Protein AF-A0A2D2D3P6-F1 (afdb_monomer_lite)

Secondary structure (DSSP, 8-state):
---PPPPP--------------PPPBPPHHHHHHHHHHHHHHHHHHHHH-GGG-BGGGTBS--HHHHHHHHTTSBHHHHHHHHHHHHHHHHHHHHTTS------S-SEEEEEEETT-TTEEEEEE-SSS-EEEEEETTSTT--EEEPGGG--EEETT-SSEEEEEPSS---TTPBEEEEETTT--S--EEETTTTEEE-TTSEEEEESSS--TTPBEEEEE--TT-GGG-EEEESTT-PPP-

InterPro domains:
  IPR035992 Ricin B-like lectins [SSF50370] (150-234)

Foldseek 3Di:
DDDDDDDDDDDDDDPPPPPPPPQAAFDDQVLLLLLLQLLLLLLVVLCVQPVVLDDVVLVSHNDSVVSSVVRRHHRPVVSQVSSVSNNVSSVVVSVVPDPPPPPQQADFKWWWALPVGRQWTFAFDPDPFQFIWTAGCSDPPRIWHQHGQQFWIARHPDPFKTWAFDDDDPDWFTTIGIDGPVPHPWTFGQDPVLQFTATPVQWTWFFDPDRDHGTTIITDHDDSPHSRGHIDIDRSSGDDDD

Radius of gyration: 23.69 Å; chains: 1; bounding box: 66×52×88 Å

Sequence (242 aa):
MRKSGAAIVLMATLCCVSAASAAGAPGGPAYCQMYASTTSGTVADALKRKSSCLDYNKGVHADYKMHYDWCMRTPTAEVESAANHIRDLANRCLAAGGNARAPVPGKGVVSLYARSNGNLCLGAVTGMLNVGLVTNCMKPPARIRIDAGGRRIRAGDSSTQCLSFAVGKFSEFNDLLVAPCNRVIVDLIYDPATTQIRTKGDYCLGVDGAVREGARLKMQSCSPNEAGQKWVLDSAVARPLR

pLDDT: mean 78.43, std 15.68, range [31.11, 97.81]

Structure (mmCIF, N/CA/C/O backbone):
data_AF-A0A2D2D3P6-F1
#
_entry.id   AF-A0A2D2D3P6-F1
#
loop_
_atom_site.group_PDB
_atom_site.id
_atom_site.type_symbol
_atom_site.label_atom_id
_atom_site.label_alt_id
_atom_site.label_comp_id
_atom_site.label_asym_id
_atom_site.label_entity_id
_atom_site.label_seq_id
_atom_site.pdbx_PDB_ins_code
_atom_site.Cartn_x
_atom_site.Cartn_y
_atom_site.Cartn_z
_atom_site.occupancy
_atom_site.B_iso_or_equiv
_atom_site.auth_seq_id
_atom_site.auth_comp_id
_atom_site.auth_asym_id
_atom_site.auth_atom_id
_atom_site.pdbx_PDB_model_num
ATOM 1 N N . MET A 1 1 ? -47.708 17.778 -69.064 1.00 45.16 1 MET A N 1
ATOM 2 C CA . MET A 1 1 ? -46.256 17.927 -68.817 1.00 45.16 1 MET A CA 1
ATOM 3 C C . MET A 1 1 ? -45.941 17.359 -67.438 1.00 45.16 1 MET A C 1
ATOM 5 O O . MET A 1 1 ? -46.391 17.921 -66.452 1.00 45.16 1 MET A O 1
ATOM 9 N N . ARG A 1 2 ? -45.274 16.201 -67.368 1.00 45.56 2 ARG A N 1
ATOM 10 C CA . ARG A 1 2 ? -44.857 15.544 -66.115 1.00 45.56 2 ARG A CA 1
ATOM 11 C C . ARG A 1 2 ? -43.385 15.892 -65.866 1.00 45.56 2 ARG A C 1
ATOM 13 O O . ARG A 1 2 ? -42.584 15.698 -66.775 1.00 45.56 2 ARG A O 1
ATOM 20 N N . LYS A 1 3 ? -43.034 16.408 -64.683 1.00 49.34 3 LYS A N 1
ATOM 21 C CA . LYS A 1 3 ? -41.638 16.558 -64.241 1.00 49.34 3 LYS A CA 1
ATOM 22 C C . LYS A 1 3 ? -41.404 15.728 -62.983 1.00 49.34 3 LYS A C 1
ATOM 24 O O . LYS A 1 3 ? -42.188 15.771 -62.041 1.00 49.34 3 LYS A O 1
ATOM 29 N N . SER A 1 4 ? -40.340 14.944 -63.073 1.00 53.31 4 SER A N 1
ATOM 30 C CA . SER A 1 4 ? -39.853 13.916 -62.164 1.00 53.31 4 SER A CA 1
ATOM 31 C C . SER A 1 4 ? -39.411 14.471 -60.809 1.00 53.31 4 SER A C 1
ATOM 33 O O . SER A 1 4 ? -38.754 15.508 -60.751 1.00 53.31 4 SER A O 1
ATOM 35 N N . GLY A 1 5 ? -39.727 13.744 -59.735 1.00 49.19 5 GLY A N 1
ATOM 36 C CA . GLY A 1 5 ? -39.132 13.928 -58.412 1.00 49.19 5 GLY A CA 1
ATOM 37 C C . GLY A 1 5 ? -37.841 13.117 -58.287 1.00 49.19 5 GLY A C 1
ATOM 38 O O . GLY A 1 5 ? -37.811 11.944 -58.657 1.00 49.19 5 GLY A O 1
ATOM 39 N N . ALA A 1 6 ? -36.778 13.747 -57.792 1.00 59.78 6 ALA A N 1
ATOM 40 C CA . ALA A 1 6 ? -35.506 13.103 -57.485 1.00 59.78 6 ALA A CA 1
ATOM 41 C C . ALA A 1 6 ? -35.489 12.689 -56.006 1.00 59.78 6 ALA A C 1
ATOM 43 O O . ALA A 1 6 ? -35.613 13.536 -55.123 1.00 59.78 6 ALA A O 1
ATOM 44 N N . ALA A 1 7 ? -35.345 11.391 -55.743 1.00 55.47 7 ALA A N 1
ATOM 45 C CA . ALA A 1 7 ? -35.116 10.853 -54.408 1.00 55.47 7 ALA A CA 1
ATOM 46 C C . ALA A 1 7 ? -33.604 10.792 -54.139 1.00 55.47 7 ALA A C 1
ATOM 48 O O . ALA A 1 7 ? -32.865 10.141 -54.876 1.00 55.47 7 ALA A O 1
ATOM 49 N N . ILE A 1 8 ? -33.153 11.479 -53.090 1.00 62.25 8 ILE A N 1
ATOM 50 C CA . ILE A 1 8 ? -31.777 11.424 -52.585 1.00 62.25 8 ILE A CA 1
ATOM 51 C C . ILE A 1 8 ? -31.725 10.320 -51.526 1.00 62.25 8 ILE A C 1
ATOM 53 O O . ILE A 1 8 ? -32.389 10.414 -50.496 1.00 62.25 8 ILE A O 1
ATOM 57 N N . VAL A 1 9 ? -30.942 9.272 -51.782 1.00 59.59 9 VAL A N 1
ATOM 58 C CA . VAL A 1 9 ? -30.654 8.201 -50.818 1.00 59.59 9 VAL A CA 1
ATOM 59 C C . VAL A 1 9 ? -29.343 8.543 -50.113 1.00 59.59 9 VAL A C 1
ATOM 61 O O . VAL A 1 9 ? -28.280 8.529 -50.730 1.00 59.59 9 VAL A O 1
ATOM 64 N N . LEU A 1 10 ? -29.418 8.872 -48.821 1.00 60.66 10 LEU A N 1
ATOM 65 C CA . LEU A 1 10 ? -28.254 9.094 -47.962 1.00 60.66 10 LEU A CA 1
ATOM 66 C C . LEU A 1 10 ? -27.788 7.738 -47.400 1.00 60.66 10 LEU A C 1
ATOM 68 O O . LEU A 1 10 ? -28.454 7.151 -46.549 1.00 60.66 10 LEU A O 1
ATOM 72 N N . MET A 1 11 ? -26.658 7.222 -47.886 1.00 63.44 11 MET A N 1
ATOM 73 C CA . MET A 1 11 ? -25.998 6.038 -47.322 1.00 63.44 11 MET A CA 1
ATOM 74 C C . MET A 1 11 ? -25.176 6.461 -46.096 1.00 63.44 11 MET A C 1
ATOM 76 O O . MET A 1 11 ? -24.147 7.120 -46.229 1.00 63.44 11 MET A O 1
ATOM 80 N N . ALA A 1 12 ? -25.642 6.105 -44.898 1.00 62.75 12 ALA A N 1
ATOM 81 C CA . ALA A 1 12 ? -24.908 6.301 -43.651 1.00 62.75 12 ALA A CA 1
ATOM 82 C C . ALA A 1 12 ? -23.966 5.109 -43.408 1.00 62.75 12 ALA A C 1
ATOM 84 O O . ALA A 1 12 ? -24.397 4.035 -42.989 1.00 62.75 12 ALA A O 1
ATOM 85 N N . THR A 1 13 ? -22.676 5.292 -43.685 1.00 68.06 13 THR A N 1
ATOM 86 C CA . THR A 1 13 ? -21.633 4.293 -43.418 1.00 68.06 13 THR A CA 1
ATOM 87 C C . THR A 1 13 ? -21.277 4.304 -41.931 1.00 68.06 13 THR A C 1
ATOM 89 O O . THR A 1 13 ? -20.613 5.216 -41.438 1.00 68.06 13 THR A O 1
ATOM 92 N N . LEU A 1 14 ? -21.742 3.289 -41.203 1.00 67.50 14 LEU A N 1
ATOM 93 C CA . LEU A 1 14 ? -21.456 3.078 -39.787 1.00 67.50 14 LEU A CA 1
ATOM 94 C C . LEU A 1 14 ? -20.054 2.454 -39.638 1.00 67.50 14 LEU A C 1
ATOM 96 O O . LEU A 1 14 ? -19.888 1.239 -39.728 1.00 67.50 14 LEU A O 1
ATOM 100 N N . CYS A 1 15 ? -19.023 3.279 -39.444 1.00 59.44 15 CYS A N 1
ATOM 101 C CA . CYS A 1 15 ? -17.677 2.801 -39.113 1.00 59.44 15 CYS A CA 1
ATOM 102 C C . CYS A 1 15 ? -17.639 2.288 -37.664 1.00 59.44 15 CYS A C 1
ATOM 104 O O . CYS A 1 15 ? -17.464 3.061 -36.722 1.00 59.44 15 CYS A O 1
ATOM 106 N N . CYS A 1 16 ? -17.779 0.976 -37.474 1.00 60.72 16 CYS A N 1
ATOM 107 C CA . CYS A 1 16 ? -17.482 0.312 -36.207 1.00 60.72 16 CYS A CA 1
ATOM 108 C C . CYS A 1 16 ? -15.960 0.273 -35.991 1.00 60.72 16 CYS A C 1
ATOM 110 O O . CYS A 1 16 ? -15.285 -0.658 -36.421 1.00 60.72 16 CYS A O 1
ATOM 112 N N . VAL A 1 17 ? -15.405 1.291 -35.331 1.00 63.84 17 VAL A N 1
ATOM 113 C CA . VAL A 1 17 ? -14.011 1.266 -34.870 1.00 63.84 17 VAL A CA 1
ATOM 114 C C . VAL A 1 17 ? -13.948 0.378 -33.627 1.00 63.84 17 VAL A C 1
ATOM 116 O O . VAL A 1 17 ? -14.247 0.814 -32.517 1.00 63.84 17 VAL A O 1
ATOM 119 N N . SER A 1 18 ? -13.610 -0.897 -33.805 1.00 65.25 18 SER A N 1
ATOM 120 C CA . SER A 1 18 ? -13.309 -1.788 -32.687 1.00 65.25 18 SER A CA 1
ATOM 121 C C . SER A 1 18 ? -12.021 -1.309 -32.021 1.00 65.25 18 SER A C 1
ATOM 123 O O . SER A 1 18 ? -10.943 -1.390 -32.607 1.00 65.25 18 SER A O 1
ATOM 125 N N . ALA A 1 19 ? -12.129 -0.788 -30.800 1.00 59.44 19 ALA A N 1
ATOM 126 C CA . ALA A 1 19 ? -10.974 -0.478 -29.973 1.00 59.44 19 ALA A CA 1
ATOM 127 C C . ALA A 1 19 ? -10.246 -1.788 -29.634 1.00 59.44 19 ALA A C 1
ATOM 129 O O . ALA A 1 19 ? -10.640 -2.511 -28.721 1.00 59.44 19 ALA A O 1
ATOM 130 N N . ALA A 1 20 ? -9.199 -2.112 -30.390 1.00 59.91 20 ALA A N 1
ATOM 131 C CA . ALA A 1 20 ? -8.250 -3.138 -29.997 1.00 59.91 20 ALA A CA 1
ATOM 132 C C . ALA A 1 20 ? -7.482 -2.602 -28.784 1.00 59.91 20 ALA A C 1
ATOM 134 O O . ALA A 1 20 ? -6.595 -1.757 -28.915 1.00 59.91 20 ALA A O 1
ATOM 135 N N . SER A 1 21 ? -7.860 -3.041 -27.585 1.00 58.34 21 SER A N 1
ATOM 136 C CA . SER A 1 21 ? -7.082 -2.799 -26.377 1.00 58.34 21 SER A CA 1
ATOM 137 C C . SER A 1 21 ? -5.716 -3.453 -26.568 1.00 58.34 21 SER A C 1
ATOM 139 O O . SER A 1 21 ? -5.602 -4.677 -26.608 1.00 58.34 21 SER A O 1
ATOM 141 N N . ALA A 1 22 ? -4.680 -2.630 -26.735 1.00 62.91 22 ALA A N 1
ATOM 142 C CA . ALA A 1 22 ? -3.302 -3.090 -26.795 1.00 62.91 22 ALA A CA 1
ATOM 143 C C . ALA A 1 22 ? -2.996 -3.858 -25.503 1.00 62.91 22 ALA A C 1
ATOM 145 O O . ALA A 1 22 ? -2.852 -3.261 -24.433 1.00 62.91 22 ALA A O 1
ATOM 146 N N . ALA A 1 23 ? -2.952 -5.188 -25.591 1.00 68.31 23 ALA A N 1
ATOM 147 C CA . ALA A 1 23 ? -2.486 -6.020 -24.498 1.00 68.31 23 ALA A CA 1
ATOM 148 C C . ALA A 1 23 ? -1.051 -5.583 -24.176 1.00 68.31 23 ALA A C 1
ATOM 150 O O . ALA A 1 23 ? -0.185 -5.575 -25.053 1.00 68.31 23 ALA A O 1
ATOM 151 N N . GLY A 1 24 ? -0.824 -5.123 -22.943 1.00 74.75 24 GLY A N 1
ATOM 152 C CA . GLY A 1 24 ? 0.480 -4.620 -22.522 1.00 74.75 24 GLY A CA 1
ATOM 153 C C . GLY A 1 24 ? 1.570 -5.684 -22.667 1.00 74.75 24 GLY A C 1
ATOM 154 O O . GLY A 1 24 ? 1.300 -6.881 -22.581 1.00 74.75 24 GLY A O 1
ATOM 155 N N . ALA A 1 25 ? 2.815 -5.257 -22.865 1.00 83.12 25 ALA A N 1
ATOM 156 C CA . ALA A 1 25 ? 3.939 -6.184 -22.914 1.00 83.12 25 ALA A CA 1
ATOM 157 C C . ALA A 1 25 ? 4.123 -6.915 -21.561 1.00 83.12 25 ALA A C 1
ATOM 159 O O . ALA A 1 25 ? 3.809 -6.349 -20.497 1.00 83.12 25 ALA A O 1
ATOM 160 N N . PRO A 1 26 ? 4.645 -8.156 -21.579 1.00 87.19 26 PRO A N 1
ATOM 161 C CA . PRO A 1 26 ? 5.083 -8.832 -20.369 1.00 87.19 26 PRO A CA 1
ATOM 162 C C . PRO A 1 26 ? 6.103 -8.013 -19.581 1.00 87.19 26 PRO A C 1
ATOM 164 O O . PRO A 1 26 ? 6.838 -7.192 -20.138 1.00 87.19 26 PRO A O 1
ATOM 167 N N . GLY A 1 27 ? 6.144 -8.245 -18.272 1.00 80.19 27 GLY A N 1
ATOM 168 C CA . GLY A 1 27 ? 7.129 -7.608 -17.409 1.00 80.19 27 GLY A CA 1
ATOM 169 C C . GLY A 1 27 ? 8.553 -8.067 -17.736 1.00 80.19 27 GLY A C 1
ATOM 170 O O . GLY A 1 27 ? 8.789 -9.226 -18.069 1.00 80.19 27 GLY A O 1
ATOM 171 N N . GLY A 1 28 ? 9.529 -7.162 -17.625 1.00 88.00 28 GLY A N 1
ATOM 172 C CA . GLY A 1 28 ? 10.943 -7.531 -17.739 1.00 88.00 28 GLY A CA 1
ATOM 173 C C . GLY A 1 28 ? 11.422 -8.404 -16.562 1.00 88.00 28 GLY A C 1
ATOM 174 O O . GLY A 1 28 ? 10.776 -8.421 -15.510 1.00 88.00 28 GLY A O 1
ATOM 175 N N . PRO A 1 29 ? 12.595 -9.063 -16.668 1.00 92.25 29 PRO A N 1
ATOM 176 C CA . PRO A 1 29 ? 13.113 -9.970 -15.636 1.00 92.25 29 PRO A CA 1
ATOM 177 C C . PRO A 1 29 ? 13.125 -9.385 -14.219 1.00 92.25 29 PRO A C 1
ATOM 179 O O . PRO A 1 29 ? 12.666 -10.028 -13.281 1.00 92.25 29 PRO A O 1
ATOM 182 N N . ALA A 1 30 ? 13.578 -8.138 -14.052 1.00 73.88 30 ALA A N 1
ATOM 183 C CA . ALA A 1 30 ? 13.619 -7.481 -12.743 1.00 73.88 30 ALA A CA 1
ATOM 184 C C . ALA A 1 30 ? 12.217 -7.293 -12.131 1.00 73.88 30 ALA A C 1
ATOM 186 O O . ALA A 1 30 ? 12.018 -7.519 -10.937 1.00 73.88 30 ALA A O 1
ATOM 187 N N . TYR A 1 31 ? 11.229 -6.928 -12.953 1.00 81.38 31 TYR A N 1
ATOM 188 C CA . TYR A 1 31 ? 9.837 -6.821 -12.520 1.00 81.38 31 TYR A CA 1
ATOM 189 C C . TYR A 1 31 ? 9.303 -8.187 -12.070 1.00 81.38 31 TYR A C 1
ATOM 191 O O . TYR A 1 31 ? 8.733 -8.300 -10.984 1.00 81.38 31 TYR A O 1
ATOM 199 N N . CYS A 1 32 ? 9.561 -9.239 -12.849 1.00 91.44 32 CYS A N 1
ATOM 200 C CA . CYS A 1 32 ? 9.092 -10.581 -12.522 1.00 91.44 32 CYS A CA 1
ATOM 201 C C . CYS A 1 32 ? 9.788 -11.196 -11.310 1.00 91.44 32 CYS A C 1
ATOM 203 O O . CYS A 1 32 ? 9.131 -11.876 -10.523 1.00 91.44 32 CYS A O 1
ATOM 205 N N . GLN A 1 33 ? 11.079 -10.922 -11.095 1.00 81.50 33 GLN A N 1
ATOM 206 C CA . GLN A 1 33 ? 11.793 -11.351 -9.887 1.00 81.50 33 GLN A CA 1
ATOM 207 C C . GLN A 1 33 ? 11.137 -10.783 -8.632 1.00 81.50 33 GLN A C 1
ATOM 209 O O . GLN A 1 33 ? 10.957 -11.484 -7.634 1.00 81.50 33 GLN A O 1
ATOM 214 N N . MET A 1 34 ? 10.770 -9.508 -8.703 1.00 75.88 34 MET A N 1
ATOM 215 C CA . MET A 1 34 ? 10.141 -8.787 -7.615 1.00 75.88 34 MET A CA 1
ATOM 216 C C . MET A 1 34 ? 8.712 -9.280 -7.368 1.00 75.88 34 MET A C 1
ATOM 218 O O . MET A 1 34 ? 8.387 -9.627 -6.236 1.00 75.88 34 MET A O 1
ATOM 222 N N . TYR A 1 35 ? 7.889 -9.398 -8.418 1.00 86.31 35 TYR A N 1
ATOM 223 C CA . TYR A 1 35 ? 6.548 -9.989 -8.332 1.00 86.31 35 TYR A CA 1
ATOM 224 C C . TYR A 1 35 ? 6.582 -11.381 -7.696 1.00 86.31 35 TYR A C 1
ATOM 226 O O . TYR A 1 35 ? 5.842 -11.639 -6.743 1.00 86.31 35 TYR A O 1
ATOM 234 N N . ALA A 1 36 ? 7.457 -12.257 -8.193 1.00 88.94 36 ALA A N 1
ATOM 235 C CA . ALA A 1 36 ? 7.562 -13.626 -7.718 1.00 88.94 36 ALA A CA 1
ATOM 236 C C . ALA A 1 36 ? 7.979 -13.675 -6.248 1.00 88.94 36 ALA A C 1
ATOM 238 O O . ALA A 1 36 ? 7.342 -14.375 -5.470 1.00 88.94 36 ALA A O 1
ATOM 239 N N . SER A 1 37 ? 8.977 -12.874 -5.857 1.00 77.88 37 SER A N 1
ATOM 240 C CA . SER A 1 37 ? 9.460 -12.784 -4.474 1.00 77.88 37 SER A CA 1
ATOM 241 C C . SER A 1 37 ? 8.368 -12.306 -3.515 1.00 77.88 37 SER A C 1
ATOM 243 O O . SER A 1 37 ? 8.117 -12.927 -2.480 1.00 77.88 37 SER A O 1
ATOM 245 N N . THR A 1 38 ? 7.670 -11.222 -3.869 1.00 75.44 38 THR A N 1
ATOM 246 C CA . THR A 1 38 ? 6.603 -10.660 -3.034 1.00 75.44 38 THR A CA 1
ATOM 247 C C . THR A 1 38 ? 5.422 -11.619 -2.916 1.00 75.44 38 THR A C 1
ATOM 249 O O . THR A 1 38 ? 4.925 -11.852 -1.812 1.00 75.44 38 THR A O 1
ATOM 252 N N . THR A 1 39 ? 4.973 -12.197 -4.030 1.00 86.31 39 THR A N 1
ATOM 253 C CA . THR A 1 39 ? 3.803 -13.085 -4.059 1.00 86.31 39 THR A CA 1
ATOM 254 C C . THR A 1 39 ? 4.095 -14.391 -3.326 1.00 86.31 39 THR A C 1
ATOM 256 O O . THR A 1 39 ? 3.339 -14.774 -2.431 1.00 86.31 39 THR A O 1
ATOM 259 N N . SER A 1 40 ? 5.230 -15.036 -3.617 1.00 89.19 40 SER A N 1
ATOM 260 C CA . SER A 1 40 ? 5.617 -16.283 -2.957 1.00 89.19 40 SER A CA 1
ATOM 261 C C . SER A 1 40 ? 5.849 -16.087 -1.459 1.00 89.19 40 SER A C 1
ATOM 263 O O . SER A 1 40 ? 5.429 -16.927 -0.665 1.00 89.19 40 SER A O 1
ATOM 265 N N . GLY A 1 41 ? 6.455 -14.964 -1.056 1.00 77.81 41 GLY A N 1
ATOM 266 C CA . GLY A 1 41 ? 6.646 -14.599 0.347 1.00 77.81 41 GLY A CA 1
ATOM 267 C C . GLY A 1 41 ? 5.323 -14.392 1.085 1.00 77.81 41 GLY A C 1
ATOM 268 O O . GLY A 1 41 ? 5.121 -14.969 2.153 1.00 77.81 41 GLY A O 1
ATOM 269 N N . THR A 1 42 ? 4.395 -13.644 0.477 1.00 82.12 42 THR A N 1
ATOM 270 C CA . THR A 1 42 ? 3.046 -13.415 1.023 1.00 82.12 42 THR A CA 1
ATOM 271 C C . THR A 1 42 ? 2.323 -14.732 1.274 1.00 82.12 42 THR A C 1
ATOM 273 O O . THR A 1 42 ? 1.784 -14.966 2.359 1.00 82.12 42 THR A O 1
ATOM 276 N N . VAL A 1 43 ? 2.335 -15.621 0.280 1.00 89.81 43 VAL A N 1
ATOM 277 C CA . VAL A 1 43 ? 1.672 -16.915 0.403 1.00 89.81 43 VAL A CA 1
ATOM 278 C C . VAL A 1 43 ? 2.394 -17.810 1.408 1.00 89.81 43 VAL A C 1
ATOM 280 O O . VAL A 1 43 ? 1.727 -18.445 2.218 1.00 89.81 43 VAL A O 1
ATOM 283 N N . ALA A 1 44 ? 3.729 -17.839 1.432 1.00 84.75 44 ALA A N 1
ATOM 284 C CA . ALA A 1 44 ? 4.484 -18.620 2.413 1.00 84.75 44 ALA A CA 1
ATOM 285 C C . ALA A 1 44 ? 4.115 -18.244 3.857 1.00 84.75 44 ALA A C 1
ATOM 287 O O . ALA A 1 44 ? 3.906 -19.126 4.693 1.00 84.75 44 ALA A O 1
ATOM 288 N N . ASP A 1 45 ? 3.978 -16.947 4.146 1.00 77.12 45 ASP A N 1
ATOM 289 C CA . ASP A 1 45 ? 3.575 -16.467 5.469 1.00 77.12 45 ASP A CA 1
ATOM 290 C C . ASP A 1 45 ? 2.125 -16.867 5.804 1.00 77.12 45 ASP A C 1
ATOM 292 O O . ASP A 1 45 ? 1.838 -17.263 6.940 1.00 77.12 45 ASP A O 1
ATOM 296 N N . ALA A 1 46 ? 1.214 -16.844 4.825 1.00 86.62 46 ALA A N 1
ATOM 297 C CA . ALA A 1 46 ? -0.149 -17.344 5.004 1.00 86.62 46 ALA A CA 1
ATOM 298 C C . ALA A 1 46 ? -0.178 -18.861 5.264 1.00 86.62 46 ALA A C 1
ATOM 300 O O . ALA A 1 46 ? -0.803 -19.308 6.227 1.00 86.62 46 ALA A O 1
ATOM 301 N N . LEU A 1 47 ? 0.559 -19.647 4.475 1.00 90.75 47 LEU A N 1
ATOM 302 C CA . LEU A 1 47 ? 0.644 -21.106 4.598 1.00 90.75 47 LEU A CA 1
ATOM 303 C C . LEU A 1 47 ? 1.278 -21.550 5.915 1.00 90.75 47 LEU A C 1
ATOM 305 O O . LEU A 1 47 ? 0.838 -22.537 6.501 1.00 90.75 47 LEU A O 1
ATOM 309 N N . LYS A 1 48 ? 2.257 -20.796 6.429 1.00 87.06 48 LYS A N 1
ATOM 310 C CA . LYS A 1 48 ? 2.842 -21.039 7.754 1.00 87.06 48 LYS A CA 1
ATOM 311 C C . LYS A 1 48 ? 1.805 -20.921 8.874 1.00 87.06 48 LYS A C 1
ATOM 313 O O . LYS A 1 48 ? 1.912 -21.611 9.883 1.00 87.06 48 LYS A O 1
ATOM 318 N N . ARG A 1 49 ? 0.820 -20.031 8.718 1.00 88.62 49 ARG A N 1
ATOM 319 C CA . ARG A 1 49 ? -0.257 -19.817 9.697 1.00 88.62 49 ARG A CA 1
ATOM 320 C C . ARG A 1 49 ? -1.422 -20.779 9.493 1.00 88.62 49 ARG A C 1
ATOM 322 O O . ARG A 1 49 ? -2.050 -21.183 10.465 1.00 88.62 49 ARG A O 1
ATOM 329 N N . LYS A 1 50 ? -1.733 -21.099 8.238 1.00 92.25 50 LYS A N 1
ATOM 330 C CA . LYS A 1 50 ? -2.848 -21.958 7.848 1.00 92.25 50 LYS A CA 1
ATOM 331 C C . LYS A 1 50 ? -2.520 -22.646 6.525 1.00 92.25 50 LYS A C 1
ATOM 333 O O . LYS A 1 50 ? -2.740 -22.098 5.448 1.00 92.25 50 LYS A O 1
ATOM 338 N N . SER A 1 51 ? -2.013 -23.874 6.608 1.00 95.69 51 SER A N 1
ATOM 339 C CA . SER A 1 51 ? -1.614 -24.664 5.435 1.00 95.69 51 SER A CA 1
ATOM 340 C C . SER A 1 51 ? -2.777 -24.963 4.484 1.00 95.69 51 SER A C 1
ATOM 342 O O . SER A 1 51 ? -2.559 -25.102 3.284 1.00 95.69 51 SER A O 1
ATOM 344 N N . SER A 1 52 ? -4.019 -24.971 4.983 1.00 95.19 52 SER A N 1
ATOM 345 C CA . SER A 1 52 ? -5.227 -25.117 4.160 1.00 95.19 52 SER A CA 1
ATOM 346 C C . SER A 1 52 ? -5.515 -23.926 3.239 1.00 95.19 52 SER A C 1
ATOM 348 O O . SER A 1 52 ? -6.463 -23.988 2.464 1.00 95.19 52 SER A O 1
ATOM 350 N N . CYS A 1 53 ? -4.708 -22.860 3.283 1.00 93.75 53 CYS A N 1
ATOM 351 C CA . CYS A 1 53 ? -4.762 -21.781 2.296 1.00 93.75 53 CYS A CA 1
ATOM 352 C C . CYS A 1 53 ? -4.105 -22.129 0.957 1.00 93.75 53 CYS A C 1
ATOM 354 O O . CYS A 1 53 ? -4.205 -21.327 0.034 1.00 93.75 53 CYS A O 1
ATOM 356 N N . LEU A 1 54 ? -3.427 -23.275 0.841 1.00 96.38 54 LEU A N 1
ATOM 357 C CA . LEU A 1 54 ? -2.778 -23.690 -0.400 1.00 96.38 54 LEU A CA 1
ATOM 358 C C . LEU A 1 54 ? -3.824 -23.954 -1.486 1.00 96.38 54 LEU A C 1
ATOM 360 O O . LEU A 1 54 ? -4.648 -24.854 -1.350 1.00 96.38 54 LEU A O 1
ATOM 364 N N . ASP A 1 55 ? -3.758 -23.193 -2.575 1.00 96.12 55 ASP A N 1
ATOM 365 C CA . ASP A 1 55 ? -4.639 -23.345 -3.733 1.00 96.12 55 ASP A CA 1
ATOM 366 C C . ASP A 1 55 ? -3.871 -23.007 -5.016 1.00 96.12 55 ASP A C 1
ATOM 368 O O . ASP A 1 55 ? -3.796 -21.852 -5.445 1.00 96.12 55 ASP A O 1
ATOM 372 N N . TYR A 1 56 ? -3.279 -24.034 -5.634 1.00 95.69 56 TYR A N 1
ATOM 373 C CA . TYR A 1 56 ? -2.514 -23.881 -6.874 1.00 95.69 56 TYR A CA 1
ATOM 374 C C . TYR A 1 56 ? -3.355 -23.325 -8.025 1.00 95.69 56 TYR A C 1
ATOM 376 O O . TYR A 1 56 ? -2.855 -22.526 -8.813 1.00 95.69 56 TYR A O 1
ATOM 384 N N . ASN A 1 57 ? -4.642 -23.675 -8.086 1.00 94.25 57 ASN A N 1
ATOM 385 C CA . ASN A 1 57 ? -5.530 -23.256 -9.172 1.00 94.25 57 ASN A CA 1
ATOM 386 C C . ASN A 1 57 ? -5.840 -21.757 -9.133 1.00 94.25 57 ASN A C 1
ATOM 388 O O . ASN A 1 57 ? -6.277 -21.192 -10.132 1.00 94.25 57 ASN A O 1
ATOM 392 N N . LYS A 1 58 ? -5.614 -21.109 -7.987 1.00 92.75 58 LYS A N 1
ATOM 393 C CA . LYS A 1 58 ? -5.800 -19.665 -7.809 1.00 92.75 58 LYS A CA 1
ATOM 394 C C . LYS A 1 58 ? -4.488 -18.905 -7.605 1.00 92.75 58 LYS A C 1
ATOM 396 O O . LYS A 1 58 ? -4.515 -17.749 -7.191 1.00 92.75 58 LYS A O 1
ATOM 401 N N . GLY A 1 59 ? -3.344 -19.554 -7.837 1.00 93.88 59 GLY A N 1
ATOM 402 C CA . GLY A 1 59 ? -2.022 -18.961 -7.616 1.00 93.88 59 GLY A CA 1
ATOM 403 C C . GLY A 1 59 ? -1.647 -18.784 -6.139 1.00 93.88 59 GLY A C 1
ATOM 404 O O . GLY A 1 59 ? -0.658 -18.124 -5.827 1.00 93.88 59 GLY A O 1
ATOM 405 N N . VAL A 1 60 ? -2.391 -19.372 -5.196 1.00 95.38 60 VAL A N 1
ATOM 406 C CA . VAL A 1 60 ? -2.062 -19.317 -3.764 1.00 95.38 60 VAL A CA 1
ATOM 407 C C . VAL A 1 60 ? -1.094 -20.453 -3.430 1.00 95.38 60 VAL A C 1
ATOM 409 O O . VAL A 1 60 ? -1.431 -21.409 -2.736 1.00 95.38 60 VAL A O 1
ATOM 412 N N . HIS A 1 61 ? 0.136 -20.342 -3.933 1.00 96.81 61 HIS A N 1
ATOM 413 C CA . HIS A 1 61 ? 1.276 -21.191 -3.568 1.00 96.81 61 HIS A CA 1
ATOM 414 C C . HIS A 1 61 ? 2.544 -20.360 -3.310 1.00 96.81 61 HIS A C 1
ATOM 416 O O . HIS A 1 61 ? 2.693 -19.246 -3.809 1.00 96.81 61 HIS A O 1
ATOM 422 N N . ALA A 1 62 ? 3.479 -20.917 -2.536 1.00 96.00 62 ALA A N 1
ATOM 423 C CA . ALA A 1 62 ? 4.764 -20.284 -2.217 1.00 96.00 62 ALA A CA 1
ATOM 424 C C . ALA A 1 62 ? 5.883 -20.597 -3.237 1.00 96.00 62 ALA A C 1
ATOM 426 O O . ALA A 1 62 ? 7.041 -20.256 -3.001 1.00 96.00 62 ALA A O 1
ATOM 427 N N . ASP A 1 63 ? 5.564 -21.257 -4.356 1.00 97.81 63 ASP A N 1
ATOM 428 C CA . ASP A 1 63 ? 6.543 -21.566 -5.405 1.00 97.81 63 ASP A CA 1
ATOM 429 C C . ASP A 1 63 ? 6.944 -20.301 -6.185 1.00 97.81 63 ASP A C 1
ATOM 431 O O . ASP A 1 63 ? 6.203 -19.808 -7.036 1.00 97.81 63 ASP A O 1
ATOM 435 N N . TYR A 1 64 ? 8.134 -19.780 -5.876 1.00 96.25 64 TYR A N 1
ATOM 436 C CA . TYR A 1 64 ? 8.729 -18.623 -6.545 1.00 96.25 64 TYR A CA 1
ATOM 437 C C . TYR A 1 64 ? 8.878 -18.828 -8.056 1.00 96.25 64 TYR A C 1
ATOM 439 O O . TYR A 1 64 ? 8.579 -17.921 -8.831 1.00 96.25 64 TYR A O 1
ATOM 447 N N . LYS A 1 65 ? 9.351 -20.004 -8.485 1.00 97.56 65 LYS A N 1
ATOM 448 C CA . LYS A 1 65 ? 9.658 -20.263 -9.893 1.00 97.56 65 LYS A CA 1
ATOM 449 C C . LYS A 1 65 ? 8.382 -20.267 -10.725 1.00 97.56 65 LYS A C 1
ATOM 451 O O . LYS A 1 65 ? 8.371 -19.667 -11.795 1.00 97.56 65 LYS A O 1
ATOM 456 N N . MET A 1 66 ? 7.304 -20.860 -10.215 1.00 97.75 66 MET A N 1
ATOM 457 C CA . MET A 1 66 ? 6.001 -20.822 -10.884 1.00 97.75 66 MET A CA 1
ATOM 458 C C . MET A 1 66 ? 5.494 -19.387 -11.081 1.00 97.75 66 MET A C 1
ATOM 460 O O . MET A 1 66 ? 5.049 -19.050 -12.177 1.00 97.75 66 MET A O 1
ATOM 464 N N . HIS A 1 67 ? 5.611 -18.530 -10.058 1.00 96.94 67 HIS A N 1
ATOM 465 C CA . HIS A 1 67 ? 5.239 -17.113 -10.170 1.00 96.94 67 HIS A CA 1
ATOM 466 C C . HIS A 1 67 ? 6.122 -16.365 -11.175 1.00 96.94 67 HIS A C 1
ATOM 468 O O . HIS A 1 67 ? 5.615 -15.616 -12.009 1.00 96.94 67 HIS A O 1
ATOM 474 N N . TYR A 1 68 ? 7.437 -16.584 -11.131 1.00 96.81 68 TYR A N 1
ATOM 475 C CA . TYR A 1 68 ? 8.384 -15.941 -12.041 1.00 96.81 68 TYR A CA 1
ATOM 476 C C . TYR A 1 68 ? 8.134 -16.334 -13.502 1.00 96.81 68 TYR A C 1
ATOM 478 O O . TYR A 1 68 ? 7.969 -15.463 -14.357 1.00 96.81 68 TYR A O 1
ATOM 486 N N . ASP A 1 69 ? 8.055 -17.637 -13.781 1.00 97.38 69 ASP A N 1
ATOM 487 C CA . ASP A 1 69 ? 7.851 -18.173 -15.128 1.00 97.38 69 ASP A CA 1
ATOM 488 C C . ASP A 1 69 ? 6.503 -17.736 -15.711 1.00 97.38 69 ASP A C 1
ATOM 490 O O . ASP A 1 69 ? 6.405 -17.485 -16.912 1.00 97.38 69 ASP A O 1
ATOM 494 N N . TRP A 1 70 ? 5.463 -17.642 -14.874 1.00 97.12 70 TRP A N 1
ATOM 495 C CA . TRP A 1 70 ? 4.171 -17.103 -15.286 1.00 97.12 70 TRP A CA 1
ATOM 496 C C . TRP A 1 70 ? 4.265 -15.606 -15.598 1.00 97.12 70 TRP A C 1
ATOM 498 O O . TRP A 1 70 ? 3.845 -15.193 -16.672 1.00 97.12 70 TRP A O 1
ATOM 508 N N . CYS A 1 71 ? 4.892 -14.802 -14.736 1.00 96.50 71 CYS A N 1
ATOM 509 C CA . CYS A 1 71 ? 5.051 -13.367 -14.980 1.00 96.50 71 CYS A CA 1
ATOM 510 C C . CYS A 1 71 ? 5.787 -13.057 -16.291 1.00 96.50 71 CYS A C 1
ATOM 512 O O . CYS A 1 71 ? 5.372 -12.172 -17.035 1.00 96.50 71 CYS A O 1
ATOM 514 N N . MET A 1 72 ? 6.840 -13.814 -16.614 1.00 97.56 72 MET A N 1
ATOM 515 C CA . MET A 1 72 ? 7.657 -13.587 -17.815 1.00 97.56 72 MET A CA 1
ATOM 516 C C . MET A 1 72 ? 6.878 -13.702 -19.134 1.00 97.56 72 MET A C 1
ATOM 518 O O . MET A 1 72 ? 7.339 -13.213 -20.164 1.00 97.56 72 MET A O 1
ATOM 522 N N . ARG A 1 73 ? 5.709 -14.351 -19.122 1.00 96.50 73 ARG A N 1
ATOM 523 C CA . ARG A 1 73 ? 4.848 -14.559 -20.297 1.00 96.50 73 ARG A CA 1
ATOM 524 C C . ARG A 1 73 ? 3.501 -13.843 -20.206 1.00 96.50 73 ARG A C 1
ATOM 526 O O . ARG A 1 73 ? 2.702 -13.958 -21.130 1.00 96.50 73 ARG A O 1
ATOM 533 N N . THR A 1 74 ? 3.257 -13.110 -19.124 1.00 93.31 74 THR A N 1
ATOM 534 C CA . THR A 1 74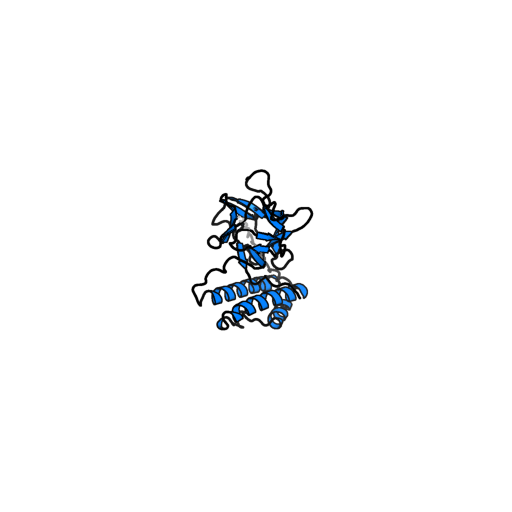 ? 1.970 -12.476 -18.846 1.00 93.31 74 THR A CA 1
ATOM 535 C C . THR A 1 74 ? 2.100 -10.954 -18.922 1.00 93.31 74 THR A C 1
ATOM 537 O O . THR A 1 74 ? 3.036 -10.402 -18.337 1.00 93.31 74 THR A O 1
ATOM 540 N N . PRO A 1 75 ? 1.174 -10.244 -19.597 1.00 93.12 75 PRO A N 1
ATOM 541 C CA . PRO A 1 75 ? 1.118 -8.785 -19.597 1.00 93.12 75 PRO A CA 1
ATOM 542 C C . PRO A 1 75 ? 1.219 -8.184 -18.193 1.00 93.12 75 PRO A C 1
ATOM 544 O O . PRO A 1 75 ? 0.532 -8.621 -17.272 1.00 93.12 75 PRO A O 1
ATOM 547 N N . THR A 1 76 ? 2.014 -7.122 -18.040 1.00 82.81 76 THR A N 1
ATOM 548 C CA . THR A 1 76 ? 2.255 -6.471 -16.734 1.00 82.81 76 THR A CA 1
ATOM 549 C C . THR A 1 76 ? 0.953 -6.145 -15.983 1.00 82.81 76 THR A C 1
ATOM 551 O O . THR A 1 76 ? 0.841 -6.419 -14.793 1.00 82.81 76 THR A O 1
ATOM 554 N N . ALA A 1 77 ? -0.069 -5.636 -16.678 1.00 79.25 77 ALA A N 1
ATOM 555 C CA . ALA A 1 77 ? -1.361 -5.311 -16.066 1.00 79.25 77 ALA A CA 1
ATOM 556 C C . ALA A 1 77 ? -2.092 -6.541 -15.483 1.00 79.25 77 ALA A C 1
ATOM 558 O O . ALA A 1 77 ? -2.749 -6.447 -14.446 1.00 79.25 77 ALA A O 1
ATOM 559 N N . GLU A 1 78 ? -1.968 -7.703 -16.127 1.00 87.75 78 GLU A N 1
ATOM 560 C CA . GLU A 1 78 ? -2.550 -8.955 -15.639 1.00 87.75 78 GLU A CA 1
ATOM 561 C C . GLU A 1 78 ? -1.746 -9.513 -14.457 1.00 87.75 78 GLU A C 1
ATOM 563 O O . GLU A 1 78 ? -2.343 -9.957 -13.476 1.00 87.75 78 GLU A O 1
ATOM 568 N N . VAL A 1 79 ? -0.411 -9.401 -14.485 1.00 88.31 79 VAL A N 1
ATOM 569 C CA . VAL A 1 79 ? 0.452 -9.758 -13.343 1.00 88.31 79 VAL A CA 1
ATOM 570 C C . VAL A 1 79 ? 0.086 -8.958 -12.098 1.00 88.31 79 VAL A C 1
ATOM 572 O O . VAL A 1 79 ? -0.065 -9.520 -11.012 1.00 88.31 79 VAL A O 1
ATOM 575 N N . GLU A 1 80 ? -0.108 -7.652 -12.251 1.00 79.50 80 GLU A N 1
ATOM 576 C CA . GLU A 1 80 ? -0.525 -6.777 -11.160 1.00 79.50 80 GLU A CA 1
ATOM 577 C C . GLU A 1 80 ? -1.902 -7.161 -10.596 1.00 79.50 80 GLU A C 1
ATOM 579 O O . GLU A 1 80 ? -2.075 -7.272 -9.378 1.00 79.50 80 GLU A O 1
ATOM 584 N N . SER A 1 81 ? -2.874 -7.419 -11.476 1.00 74.75 81 SER A N 1
ATOM 585 C CA . SER A 1 81 ? -4.210 -7.882 -11.083 1.00 74.75 81 SER A CA 1
ATOM 586 C C . SER A 1 81 ? -4.148 -9.206 -10.312 1.00 74.75 81 SER A C 1
ATOM 588 O O . SER A 1 81 ? -4.745 -9.339 -9.239 1.00 74.75 81 SER A O 1
ATOM 590 N N . ALA A 1 82 ? -3.353 -10.163 -10.798 1.00 86.75 82 ALA A N 1
ATOM 591 C CA . ALA A 1 82 ? -3.158 -11.451 -10.145 1.00 86.75 82 ALA A CA 1
ATOM 592 C C . ALA A 1 82 ? -2.468 -11.311 -8.783 1.00 86.75 82 ALA A C 1
ATOM 594 O O . ALA A 1 82 ? -2.882 -11.962 -7.825 1.00 86.75 82 ALA A O 1
ATOM 595 N N . ALA A 1 83 ? -1.465 -10.435 -8.659 1.00 82.88 83 ALA A N 1
ATOM 596 C CA . ALA A 1 83 ? -0.800 -10.161 -7.386 1.00 82.88 83 ALA A CA 1
ATOM 597 C C . ALA A 1 83 ? -1.811 -9.708 -6.321 1.00 82.88 83 ALA A C 1
ATOM 599 O O . ALA A 1 83 ? -1.836 -10.240 -5.211 1.00 82.88 83 ALA A O 1
ATOM 600 N N . ASN A 1 84 ? -2.684 -8.761 -6.676 1.00 77.25 84 ASN A N 1
ATOM 601 C CA . ASN A 1 84 ? -3.738 -8.275 -5.786 1.00 77.25 84 ASN A CA 1
ATOM 602 C C . ASN A 1 84 ? -4.736 -9.381 -5.438 1.00 77.25 84 ASN A C 1
ATOM 604 O O . ASN A 1 84 ? -5.065 -9.574 -4.268 1.00 77.25 84 ASN A O 1
ATOM 608 N N . HIS A 1 85 ? -5.152 -10.168 -6.431 1.00 85.69 85 HIS A N 1
ATOM 609 C CA . HIS A 1 85 ? -6.069 -11.281 -6.215 1.00 85.69 85 HIS A CA 1
ATOM 610 C C . HIS A 1 85 ? -5.505 -12.342 -5.256 1.00 85.69 85 HIS A C 1
ATOM 612 O O . HIS A 1 85 ? -6.209 -12.789 -4.346 1.00 85.69 85 HIS A O 1
ATOM 618 N N . ILE A 1 86 ? -4.232 -12.719 -5.414 1.00 87.81 86 ILE A N 1
ATOM 619 C CA . ILE A 1 86 ? -3.555 -13.696 -4.552 1.00 87.81 86 ILE A CA 1
ATOM 620 C C . ILE A 1 86 ? -3.455 -13.168 -3.116 1.00 87.81 86 ILE A C 1
ATOM 622 O O . ILE A 1 86 ? -3.756 -13.909 -2.176 1.00 87.81 86 ILE A O 1
ATOM 626 N N . ARG A 1 87 ? -3.106 -11.886 -2.927 1.00 82.44 87 ARG A N 1
ATOM 627 C CA . ARG A 1 87 ? -3.103 -11.239 -1.600 1.00 82.44 87 ARG A CA 1
ATOM 628 C C . ARG A 1 87 ? -4.486 -11.296 -0.951 1.00 82.44 87 ARG A C 1
ATOM 630 O O . ARG A 1 87 ? -4.608 -11.713 0.200 1.00 82.44 87 ARG A O 1
ATOM 637 N N . ASP A 1 88 ? -5.536 -10.954 -1.694 1.00 77.12 88 ASP A N 1
ATOM 638 C CA . ASP A 1 88 ? -6.916 -10.994 -1.201 1.00 77.12 88 ASP A CA 1
ATOM 639 C C . ASP A 1 88 ? -7.364 -12.409 -0.824 1.00 77.12 88 ASP A C 1
ATOM 641 O O . ASP A 1 88 ? -8.048 -12.609 0.182 1.00 77.12 88 ASP A O 1
ATOM 645 N N . LEU A 1 89 ? -6.995 -13.418 -1.615 1.00 83.69 89 LEU A N 1
ATOM 646 C CA . LEU A 1 89 ? -7.273 -14.817 -1.293 1.00 83.69 89 LEU A CA 1
ATOM 647 C C . LEU A 1 89 ? -6.537 -15.272 -0.032 1.00 83.69 89 LEU A C 1
ATOM 649 O O . LEU A 1 89 ? -7.167 -15.866 0.846 1.00 83.69 89 LEU A O 1
ATOM 653 N N . ALA A 1 90 ? -5.248 -14.952 0.093 1.00 84.38 90 ALA A N 1
ATOM 654 C CA . ALA A 1 90 ? -4.464 -15.262 1.284 1.00 84.38 90 ALA A CA 1
ATOM 655 C C . ALA A 1 90 ? -5.084 -14.613 2.535 1.00 84.38 90 ALA A C 1
ATOM 657 O O . ALA A 1 90 ? -5.320 -15.288 3.539 1.00 84.38 90 ALA A O 1
ATOM 658 N N . ASN A 1 91 ? -5.453 -13.332 2.446 1.00 79.06 91 ASN A N 1
ATOM 659 C CA . ASN A 1 91 ? -6.095 -12.592 3.532 1.00 79.06 91 ASN A CA 1
ATOM 660 C C . ASN A 1 91 ? -7.457 -13.182 3.919 1.00 79.06 91 ASN A C 1
ATOM 662 O O . ASN A 1 91 ? -7.714 -13.424 5.101 1.00 79.06 91 ASN A O 1
ATOM 666 N N . ARG A 1 92 ? -8.318 -13.482 2.937 1.00 82.50 92 ARG A N 1
ATOM 667 C CA . ARG A 1 92 ? -9.619 -14.127 3.187 1.00 82.50 92 ARG A CA 1
ATOM 668 C C . ARG A 1 92 ? -9.461 -15.498 3.825 1.00 82.50 92 ARG A C 1
ATOM 670 O O . ARG A 1 92 ? -10.187 -15.817 4.763 1.00 82.50 92 ARG A O 1
ATOM 677 N N . CYS A 1 93 ? -8.500 -16.296 3.367 1.00 86.56 93 CYS A N 1
ATOM 678 C CA . CYS A 1 93 ? -8.263 -17.613 3.940 1.00 86.56 93 CYS A CA 1
ATOM 679 C C . CYS A 1 93 ? -7.842 -17.539 5.417 1.00 86.56 93 CYS A C 1
ATOM 681 O O . CYS A 1 93 ? -8.334 -18.320 6.245 1.00 86.56 93 CYS A O 1
ATOM 683 N N . LEU A 1 94 ? -6.975 -16.580 5.757 1.00 83.56 94 LEU A N 1
ATOM 684 C CA . LEU A 1 94 ? -6.548 -16.325 7.133 1.00 83.56 94 LEU A CA 1
ATOM 685 C C . LEU A 1 94 ? -7.697 -15.815 8.014 1.00 83.56 94 LEU A C 1
ATOM 687 O O . LEU A 1 94 ? -7.760 -16.177 9.187 1.00 83.56 94 LEU A O 1
ATOM 691 N N . ALA A 1 95 ? -8.622 -15.029 7.455 1.00 76.00 95 ALA A N 1
ATOM 692 C CA . ALA A 1 95 ? -9.812 -14.555 8.161 1.00 76.00 95 ALA A CA 1
ATOM 693 C C . ALA A 1 95 ? -10.861 -15.661 8.386 1.00 76.00 95 ALA A C 1
ATOM 695 O O . ALA A 1 95 ? -11.486 -15.714 9.440 1.00 76.00 95 ALA A O 1
ATOM 696 N N . ALA A 1 96 ? -11.023 -16.594 7.442 1.00 72.94 96 ALA A N 1
ATOM 697 C CA . ALA A 1 96 ? -12.058 -17.635 7.469 1.00 72.94 96 ALA A CA 1
ATOM 698 C C . ALA A 1 96 ? -11.841 -18.759 8.512 1.00 72.94 96 ALA A C 1
ATOM 700 O O . ALA A 1 96 ? -12.493 -19.794 8.439 1.00 72.94 96 ALA A O 1
ATOM 701 N N . GLY A 1 97 ? -10.883 -18.633 9.440 1.00 55.16 97 GLY A N 1
ATOM 702 C CA . GLY A 1 97 ? -10.523 -19.698 10.394 1.00 55.16 97 GLY A CA 1
ATOM 703 C C . GLY A 1 97 ? -10.472 -19.298 11.866 1.00 55.16 97 GLY A C 1
ATOM 704 O O . GLY A 1 97 ? -10.152 -20.134 12.702 1.00 55.16 97 GLY A O 1
ATOM 705 N N . GLY A 1 98 ? -10.755 -18.048 12.207 1.00 44.12 98 GLY A N 1
ATOM 706 C CA . GLY A 1 98 ? -10.747 -17.605 13.593 1.00 44.12 98 GLY A CA 1
ATOM 707 C C . GLY A 1 98 ? -11.199 -16.164 13.684 1.00 44.12 98 GLY A C 1
ATOM 708 O O . GLY A 1 98 ? -11.140 -15.443 12.693 1.00 44.12 98 GLY A O 1
ATOM 709 N N . ASN A 1 99 ? -11.624 -15.747 14.876 1.00 39.66 99 ASN A N 1
ATOM 710 C CA . ASN A 1 99 ? -11.738 -14.338 15.232 1.00 39.66 99 ASN A CA 1
ATOM 711 C C . ASN A 1 99 ? -10.397 -13.675 14.919 1.00 39.66 99 ASN A C 1
ATOM 713 O O . ASN A 1 99 ? -9.472 -13.718 15.734 1.00 39.66 99 ASN A O 1
ATOM 717 N N . ALA A 1 100 ? -10.252 -13.150 13.705 1.00 40.50 100 ALA A N 1
ATOM 718 C CA . ALA A 1 100 ? -9.047 -12.497 13.264 1.00 40.50 100 ALA A CA 1
ATOM 719 C C . ALA A 1 100 ? -8.945 -11.237 14.111 1.00 40.50 100 ALA A C 1
ATOM 721 O O . ALA A 1 100 ? -9.520 -10.199 13.793 1.00 40.50 100 ALA A O 1
ATOM 722 N N . ARG A 1 101 ? -8.230 -11.340 15.236 1.00 39.59 101 ARG A N 1
ATOM 723 C CA . ARG A 1 101 ? -7.617 -10.177 15.857 1.00 39.59 101 ARG A CA 1
ATOM 724 C C . ARG A 1 101 ? -6.890 -9.494 14.710 1.00 39.59 101 ARG A C 1
ATOM 726 O O . ARG A 1 101 ? -5.965 -10.089 14.148 1.00 39.59 101 ARG A O 1
ATOM 733 N N . ALA A 1 102 ? -7.369 -8.310 14.325 1.00 42.06 102 ALA A N 1
ATOM 734 C CA . ALA A 1 102 ? -6.673 -7.445 13.388 1.00 42.06 102 ALA A CA 1
ATOM 735 C C . ALA A 1 102 ? -5.181 -7.478 13.755 1.00 42.06 102 ALA A C 1
ATOM 737 O O . ALA A 1 102 ? -4.888 -7.499 14.960 1.00 42.06 102 ALA A O 1
ATOM 738 N N . PRO A 1 103 ? -4.257 -7.577 12.776 1.00 42.94 103 PRO A N 1
ATOM 739 C CA . PRO A 1 103 ? -2.830 -7.604 13.068 1.00 42.94 103 PRO A CA 1
ATOM 740 C C . PRO A 1 103 ? -2.545 -6.518 14.100 1.00 42.94 103 PRO A C 1
ATOM 742 O O . PRO A 1 103 ? -2.873 -5.356 13.866 1.00 42.94 103 PRO A O 1
ATOM 745 N N . VAL A 1 104 ? -2.066 -6.923 15.283 1.00 42.19 104 VAL A N 1
ATOM 746 C CA . VAL A 1 104 ? -1.836 -5.986 16.384 1.00 42.19 104 VAL A CA 1
ATOM 747 C C . VAL A 1 104 ? -0.901 -4.916 15.825 1.00 42.19 104 VAL A C 1
ATOM 749 O O . VAL A 1 104 ? 0.202 -5.273 15.402 1.00 42.19 104 VAL A O 1
ATOM 752 N N . PRO A 1 105 ? -1.313 -3.637 15.757 1.00 42.72 105 PRO A N 1
ATOM 753 C CA . PRO A 1 105 ? -0.463 -2.591 15.218 1.00 42.72 105 PRO A CA 1
ATOM 754 C C . PRO A 1 105 ? 0.783 -2.483 16.094 1.00 42.72 105 PRO A C 1
ATOM 756 O O . PRO A 1 105 ? 0.736 -1.950 17.205 1.00 42.72 105 PRO A O 1
ATOM 759 N N . GLY A 1 106 ? 1.907 -3.024 15.634 1.00 47.34 106 GLY A N 1
ATOM 760 C CA . GLY A 1 106 ? 3.156 -2.849 16.349 1.00 47.34 106 GLY A CA 1
ATOM 761 C C . GLY A 1 106 ? 4.259 -3.818 15.989 1.00 47.34 106 GLY A C 1
ATOM 762 O O . GLY A 1 106 ? 4.197 -4.999 16.306 1.00 47.34 106 GLY A O 1
ATOM 763 N N . LYS A 1 107 ? 5.329 -3.223 15.456 1.00 51.59 107 LYS A N 1
ATOM 764 C CA . LYS A 1 107 ? 6.629 -3.812 15.108 1.00 51.59 107 LYS A CA 1
ATOM 765 C C . LYS A 1 107 ? 6.625 -4.582 13.789 1.00 51.59 107 LYS A C 1
ATOM 767 O O . LYS A 1 107 ? 6.725 -5.799 13.751 1.00 51.59 107 LYS A O 1
ATOM 772 N N . GLY A 1 108 ? 6.631 -3.830 12.696 1.00 60.75 108 GLY A N 1
ATOM 773 C CA . GLY A 1 108 ? 6.960 -4.356 11.377 1.00 60.75 108 GLY A CA 1
ATOM 774 C C . GLY A 1 108 ? 7.091 -3.232 10.363 1.00 60.75 108 GLY A C 1
ATOM 775 O O . GLY A 1 108 ? 6.430 -2.201 10.484 1.00 60.75 108 GLY A O 1
ATOM 776 N N . VAL A 1 109 ? 7.973 -3.421 9.388 1.00 61.75 109 VAL A N 1
ATOM 777 C CA . VAL A 1 109 ? 7.903 -2.671 8.131 1.00 61.75 109 VAL A CA 1
ATOM 778 C C . VAL A 1 109 ? 6.633 -3.145 7.431 1.00 61.75 109 VAL A C 1
ATOM 780 O O . VAL A 1 109 ? 6.340 -4.332 7.450 1.00 61.75 109 VAL A O 1
ATOM 783 N N . VAL A 1 110 ? 5.840 -2.238 6.889 1.00 68.38 110 VAL A N 1
ATOM 784 C CA . VAL A 1 110 ? 4.577 -2.518 6.203 1.00 68.38 110 VAL A CA 1
ATOM 785 C C . VAL A 1 110 ? 4.518 -1.680 4.928 1.00 68.38 110 VAL A C 1
ATOM 787 O O . VAL A 1 110 ? 5.262 -0.710 4.769 1.00 68.38 110 VAL A O 1
ATOM 790 N N . SER A 1 111 ? 3.611 -2.022 4.026 1.00 71.50 111 SER A N 1
ATOM 791 C CA . SER A 1 111 ? 3.222 -1.123 2.938 1.00 71.50 111 SER A CA 1
ATOM 792 C C . SER A 1 111 ? 1.761 -0.725 3.142 1.00 71.50 111 SER A C 1
ATOM 794 O O . SER A 1 111 ? 0.938 -1.546 3.549 1.00 71.50 111 SER A O 1
ATOM 796 N N . LEU A 1 112 ? 1.453 0.558 2.930 1.00 75.44 112 LEU A N 1
ATOM 797 C CA . LEU A 1 112 ? 0.082 1.077 2.938 1.00 75.44 112 LEU A CA 1
ATOM 798 C C . LEU A 1 112 ? -0.349 1.292 1.492 1.00 75.44 112 LEU A C 1
ATOM 800 O O . LEU A 1 112 ? 0.245 2.112 0.800 1.00 75.44 112 LEU A O 1
ATOM 804 N N . TYR A 1 113 ? -1.376 0.573 1.057 1.00 80.00 113 TYR A N 1
ATOM 805 C CA . TYR A 1 113 ? -1.869 0.581 -0.319 1.00 80.00 113 TYR A CA 1
ATOM 806 C C . TYR A 1 113 ? -3.044 1.524 -0.446 1.00 80.00 113 TYR A C 1
ATOM 808 O O . TYR A 1 113 ? -3.922 1.505 0.413 1.00 80.00 113 TYR A O 1
ATOM 816 N N . ALA A 1 114 ? -3.121 2.272 -1.538 1.00 72.56 114 ALA A N 1
ATOM 817 C CA . ALA A 1 114 ? -4.348 2.958 -1.892 1.00 72.56 114 ALA A CA 1
ATOM 818 C C . ALA A 1 114 ? -5.428 1.907 -2.190 1.00 72.56 114 ALA A C 1
ATOM 820 O O . ALA A 1 114 ? -5.296 1.103 -3.109 1.00 72.56 114 ALA A O 1
ATOM 821 N N . ARG A 1 115 ? -6.523 1.900 -1.425 1.00 67.50 115 ARG A N 1
ATOM 822 C CA . ARG A 1 115 ? -7.585 0.889 -1.577 1.00 67.50 115 ARG A CA 1
ATOM 823 C C . ARG A 1 115 ? -8.209 0.895 -2.975 1.00 67.50 115 ARG A C 1
ATOM 825 O O . ARG A 1 115 ? -8.651 -0.141 -3.456 1.00 67.50 115 ARG A O 1
ATOM 832 N N . SER A 1 116 ? -8.262 2.061 -3.612 1.00 68.12 116 SER A N 1
ATOM 833 C CA . SER A 1 116 ? -8.791 2.228 -4.966 1.00 68.12 116 SER A CA 1
ATOM 834 C C . SER A 1 116 ? -7.880 1.683 -6.061 1.00 68.12 116 SER A C 1
ATOM 836 O O . SER A 1 116 ? -8.337 1.505 -7.186 1.00 68.12 116 SER A O 1
ATOM 838 N N . ASN A 1 117 ? -6.607 1.425 -5.754 1.00 68.12 117 ASN A N 1
ATOM 839 C CA . ASN A 1 117 ? -5.640 0.898 -6.700 1.00 68.12 117 ASN A CA 1
ATOM 840 C C . ASN A 1 117 ? -4.563 0.099 -5.952 1.00 68.12 117 ASN A C 1
ATOM 842 O O . ASN A 1 117 ? -3.587 0.665 -5.459 1.00 68.12 117 ASN A O 1
ATOM 846 N N . GLY A 1 118 ? -4.731 -1.226 -5.906 1.00 66.06 118 GLY A N 1
ATOM 847 C CA . GLY A 1 118 ? -3.850 -2.150 -5.180 1.00 66.06 118 GLY A CA 1
ATOM 848 C C . GLY A 1 118 ? -2.390 -2.189 -5.654 1.00 66.06 118 GLY A C 1
ATOM 849 O O . GLY A 1 118 ? -1.572 -2.853 -5.029 1.00 66.06 118 GLY A O 1
ATOM 850 N N . ASN A 1 119 ? -2.033 -1.466 -6.719 1.00 73.62 119 ASN A N 1
ATOM 851 C CA . ASN A 1 119 ? -0.649 -1.355 -7.192 1.00 73.62 119 ASN A CA 1
ATOM 852 C C . ASN A 1 119 ? 0.045 -0.091 -6.688 1.00 73.62 119 ASN A C 1
ATOM 854 O O . ASN A 1 119 ? 1.245 0.081 -6.906 1.00 73.62 119 ASN A O 1
ATOM 858 N N . LEU A 1 120 ? -0.699 0.805 -6.040 1.00 83.00 120 LEU A N 1
ATOM 859 C CA . LEU A 1 120 ? -0.206 2.085 -5.572 1.00 83.00 120 LEU A CA 1
ATOM 860 C C . LEU A 1 120 ? -0.099 2.095 -4.053 1.00 83.00 120 LEU A C 1
ATOM 862 O O . LEU A 1 120 ? -1.038 1.764 -3.336 1.00 83.00 120 LEU A O 1
ATOM 866 N N . CYS A 1 121 ? 1.061 2.506 -3.570 1.00 86.88 121 CYS A N 1
ATOM 867 C CA . CYS A 1 121 ? 1.410 2.547 -2.168 1.00 86.88 121 CYS A CA 1
ATOM 868 C C . CYS A 1 121 ? 1.786 3.954 -1.742 1.00 86.88 121 CYS A C 1
ATOM 870 O O . CYS A 1 121 ? 2.231 4.787 -2.534 1.00 86.88 121 CYS A O 1
ATOM 872 N N . LEU A 1 122 ? 1.665 4.181 -0.443 1.00 88.31 122 LEU A N 1
ATOM 873 C CA . LEU A 1 122 ? 2.289 5.302 0.218 1.00 88.31 122 LEU A CA 1
ATOM 874 C C . LEU A 1 122 ? 3.810 5.147 0.110 1.00 88.31 122 LEU A C 1
ATOM 876 O O . LEU A 1 122 ? 4.401 4.216 0.660 1.00 88.31 122 LEU A O 1
ATOM 880 N N . GLY A 1 123 ? 4.431 6.069 -0.613 1.00 85.44 123 GLY A N 1
ATOM 881 C CA . GLY A 1 123 ? 5.871 6.204 -0.748 1.00 85.44 123 GLY A CA 1
ATOM 882 C C . GLY A 1 123 ? 6.379 7.438 -0.021 1.00 85.44 123 GLY A C 1
ATOM 883 O O . GLY A 1 123 ? 5.695 8.458 0.080 1.00 85.44 123 GLY A O 1
ATOM 884 N N . ALA A 1 124 ? 7.610 7.349 0.465 1.00 79.19 124 ALA A N 1
ATOM 885 C CA . ALA A 1 124 ? 8.289 8.450 1.131 1.00 79.19 124 ALA A CA 1
ATOM 886 C C . ALA A 1 124 ? 9.614 8.730 0.424 1.00 79.19 124 ALA A C 1
ATOM 888 O O . ALA A 1 124 ? 10.562 7.960 0.565 1.00 79.19 124 ALA A O 1
ATOM 889 N N . VAL A 1 125 ? 9.694 9.814 -0.349 1.00 74.44 125 VAL A N 1
ATOM 890 C CA . VAL A 1 125 ? 10.943 10.173 -1.031 1.00 74.44 125 VAL A CA 1
ATOM 891 C C . VAL A 1 125 ? 11.785 11.030 -0.099 1.00 74.44 125 VAL A C 1
ATOM 893 O O . VAL A 1 125 ? 1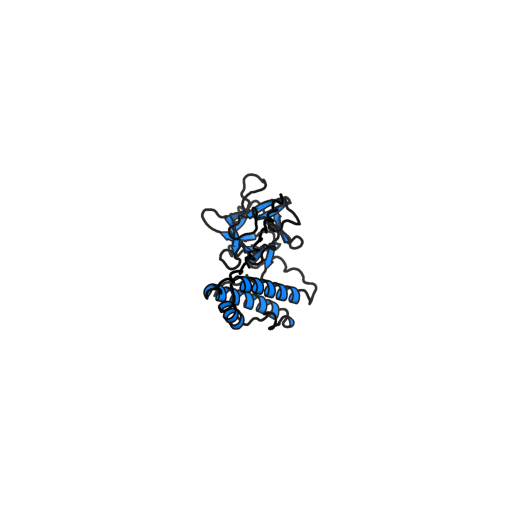1.451 12.180 0.177 1.00 74.44 125 VAL A O 1
ATOM 896 N N . THR A 1 126 ? 12.887 10.465 0.388 1.00 63.72 126 THR A N 1
ATOM 897 C CA . THR A 1 126 ? 13.893 11.179 1.181 1.00 63.72 126 THR A CA 1
ATOM 898 C C . THR A 1 126 ? 14.849 11.919 0.243 1.00 63.72 126 THR A C 1
ATOM 900 O O . THR A 1 126 ? 15.457 11.292 -0.622 1.00 63.72 126 THR A O 1
ATOM 903 N N . GLY A 1 127 ? 14.978 13.241 0.382 1.00 68.12 127 GLY A N 1
ATOM 904 C CA . GLY A 1 127 ? 15.777 14.091 -0.513 1.00 68.12 127 GLY A CA 1
ATOM 905 C C . GLY A 1 127 ? 15.532 15.583 -0.263 1.00 68.12 127 GLY A C 1
ATOM 906 O O . GLY A 1 127 ? 14.994 15.944 0.778 1.00 68.12 127 GLY A O 1
ATOM 907 N N . MET A 1 128 ? 15.877 16.464 -1.212 1.00 52.69 128 MET A N 1
ATOM 908 C CA . MET A 1 128 ? 15.710 17.923 -1.035 1.00 52.69 128 MET A CA 1
ATOM 909 C C . MET A 1 128 ? 14.276 18.349 -0.688 1.00 52.69 128 MET A C 1
ATOM 911 O O . MET A 1 128 ? 14.095 19.325 0.032 1.00 52.69 128 MET A O 1
ATOM 915 N N . LEU A 1 129 ? 13.267 17.627 -1.186 1.00 58.09 129 LEU A N 1
ATOM 916 C CA . LEU A 1 129 ? 11.862 18.003 -1.014 1.00 58.09 129 LEU A CA 1
ATOM 917 C C . LEU A 1 129 ? 11.140 17.214 0.092 1.00 58.09 129 LEU A C 1
ATOM 919 O O . LEU A 1 129 ? 10.088 17.660 0.531 1.00 58.09 129 LEU A O 1
ATOM 923 N N . ASN A 1 130 ? 11.691 16.077 0.549 1.00 70.25 130 ASN A N 1
ATOM 924 C CA . ASN A 1 130 ? 11.116 15.198 1.582 1.00 70.25 130 ASN A CA 1
ATOM 925 C C . ASN A 1 130 ? 9.585 15.057 1.502 1.00 70.25 130 ASN A C 1
ATOM 927 O O . ASN A 1 130 ? 8.907 15.388 2.467 1.00 70.25 130 ASN A O 1
ATOM 931 N N . VAL A 1 131 ? 9.035 14.593 0.374 1.00 73.12 131 VAL A N 1
ATOM 932 C CA . VAL A 1 131 ? 7.578 14.569 0.128 1.00 73.12 131 VAL A CA 1
ATOM 933 C C . VAL A 1 131 ? 7.023 13.145 0.178 1.00 73.12 131 VAL A C 1
ATOM 935 O O . VAL A 1 131 ? 7.645 12.194 -0.304 1.00 73.12 131 VAL A O 1
ATOM 938 N N . GLY A 1 132 ? 5.819 13.011 0.735 1.00 72.44 132 GLY A N 1
ATOM 939 C CA . GLY A 1 132 ? 4.987 11.820 0.604 1.00 72.44 132 GLY A CA 1
ATOM 940 C C . GLY A 1 132 ? 4.302 11.753 -0.759 1.00 72.44 132 GLY A C 1
ATOM 941 O O . GLY A 1 132 ? 3.600 12.686 -1.152 1.00 72.44 132 GLY A O 1
ATOM 942 N N . LEU A 1 133 ? 4.475 10.641 -1.465 1.00 84.25 133 LEU A N 1
ATOM 943 C CA . LEU A 1 133 ? 3.917 10.431 -2.799 1.00 84.25 133 LEU A CA 1
ATOM 944 C C . LEU A 1 133 ? 3.143 9.119 -2.851 1.00 84.25 133 LEU A C 1
ATOM 946 O O . LEU A 1 133 ? 3.410 8.186 -2.097 1.00 84.25 133 LEU A O 1
ATOM 950 N N . VAL A 1 134 ? 2.229 9.020 -3.803 1.00 82.44 134 VAL A N 1
ATOM 951 C CA . VAL A 1 134 ? 1.708 7.738 -4.265 1.00 82.44 134 VAL A CA 1
ATOM 952 C C . VAL A 1 134 ? 2.728 7.140 -5.233 1.00 82.44 134 VAL A C 1
ATOM 954 O O . VAL A 1 134 ? 3.074 7.764 -6.231 1.00 82.44 134 VAL A O 1
ATOM 957 N N . THR A 1 135 ? 3.233 5.943 -4.962 1.00 82.69 135 THR A N 1
ATOM 958 C CA . THR A 1 135 ? 4.223 5.251 -5.807 1.00 82.69 135 THR A CA 1
ATOM 959 C C . THR A 1 135 ? 3.722 3.867 -6.176 1.00 82.69 135 THR A C 1
ATOM 961 O O . THR A 1 135 ? 2.899 3.309 -5.459 1.00 82.69 135 THR A O 1
ATOM 964 N N . ASN A 1 136 ? 4.238 3.269 -7.248 1.00 80.56 136 ASN A N 1
ATOM 965 C CA . ASN A 1 136 ? 4.051 1.836 -7.444 1.00 80.56 136 ASN A CA 1
ATOM 966 C C . ASN A 1 136 ? 4.603 1.086 -6.213 1.00 80.56 136 ASN A C 1
ATOM 968 O O . ASN A 1 136 ? 5.737 1.340 -5.800 1.00 80.56 136 ASN A O 1
ATOM 972 N N . CYS A 1 137 ? 3.807 0.190 -5.627 1.00 73.62 137 CYS A N 1
ATOM 973 C CA . CYS A 1 137 ? 4.156 -0.590 -4.433 1.00 73.62 137 CYS A CA 1
ATOM 974 C C . CYS A 1 137 ? 5.442 -1.397 -4.578 1.00 73.62 137 CYS A C 1
ATOM 976 O O . CYS A 1 137 ? 6.100 -1.722 -3.593 1.00 73.62 137 CYS A O 1
ATOM 978 N N . MET A 1 138 ? 5.794 -1.712 -5.817 1.00 69.12 138 MET A N 1
ATOM 979 C CA . MET A 1 138 ? 6.972 -2.479 -6.155 1.00 69.12 138 MET A CA 1
ATOM 980 C C . MET A 1 138 ? 8.222 -1.587 -6.265 1.00 69.12 138 MET A C 1
ATOM 982 O O . MET A 1 138 ? 9.346 -2.066 -6.175 1.00 69.12 138 MET A O 1
ATOM 986 N N . LYS A 1 139 ? 8.076 -0.265 -6.410 1.00 68.38 139 LYS A N 1
ATOM 987 C CA . LYS A 1 139 ? 9.223 0.649 -6.480 1.00 68.38 139 LYS A CA 1
ATOM 988 C C . LYS A 1 139 ? 9.662 1.091 -5.077 1.00 68.38 139 LYS A C 1
ATOM 990 O O . LYS A 1 139 ? 8.834 1.547 -4.285 1.00 68.38 139 LYS A O 1
ATOM 995 N N . PRO A 1 140 ? 10.967 1.071 -4.756 1.00 60.69 140 PRO A N 1
ATOM 996 C CA . PRO A 1 140 ? 11.483 1.904 -3.675 1.00 60.69 140 PRO A CA 1
ATOM 997 C C . PRO A 1 140 ? 11.112 3.372 -3.965 1.00 60.69 140 PRO A C 1
ATOM 999 O O . PRO A 1 140 ? 11.248 3.788 -5.117 1.00 60.69 140 PRO A O 1
ATOM 1002 N N . PRO A 1 141 ? 10.657 4.176 -2.984 1.00 60.56 141 PRO A N 1
ATOM 1003 C CA . PRO A 1 141 ? 10.614 3.936 -1.539 1.00 60.56 141 PRO A CA 1
ATOM 1004 C C . PRO A 1 141 ? 9.195 3.639 -0.991 1.00 60.56 141 PRO A C 1
ATOM 1006 O O . PRO A 1 141 ? 8.737 4.297 -0.056 1.00 60.56 141 PRO A O 1
ATOM 1009 N N . ALA A 1 142 ? 8.486 2.639 -1.529 1.00 63.56 142 ALA A N 1
ATOM 1010 C CA . ALA A 1 142 ? 7.156 2.197 -1.063 1.00 63.56 142 ALA A CA 1
ATOM 1011 C C . ALA A 1 142 ? 7.155 1.410 0.270 1.00 63.56 142 ALA A C 1
ATOM 1013 O O . ALA A 1 142 ? 6.341 0.504 0.479 1.00 63.56 142 ALA A O 1
ATOM 1014 N N . ARG A 1 143 ? 8.100 1.702 1.168 1.00 72.00 143 ARG A N 1
ATOM 1015 C CA . ARG A 1 143 ? 8.204 1.040 2.473 1.00 72.00 143 ARG A CA 1
ATOM 1016 C C . ARG A 1 143 ? 7.962 2.070 3.548 1.00 72.00 143 ARG A C 1
ATOM 1018 O O . ARG A 1 143 ? 8.499 3.174 3.497 1.00 72.00 143 ARG A O 1
ATOM 1025 N N . ILE A 1 144 ? 7.173 1.692 4.532 1.00 82.12 144 ILE A N 1
ATOM 1026 C CA . ILE A 1 144 ? 6.917 2.503 5.708 1.00 82.12 144 ILE A CA 1
ATOM 1027 C C . ILE A 1 144 ? 6.854 1.596 6.918 1.00 82.12 144 ILE A C 1
ATOM 1029 O O . ILE A 1 144 ? 6.697 0.387 6.812 1.00 82.12 144 ILE A O 1
ATOM 1033 N N . ARG A 1 145 ? 6.978 2.158 8.105 1.00 83.06 145 ARG A N 1
ATOM 1034 C CA . ARG A 1 145 ? 6.861 1.369 9.327 1.00 83.06 145 ARG A CA 1
ATOM 1035 C C . ARG A 1 145 ? 5.872 2.026 10.256 1.00 83.06 145 ARG A C 1
ATOM 1037 O O . ARG A 1 145 ? 6.002 3.205 10.557 1.00 83.06 145 ARG A O 1
ATOM 1044 N N . ILE A 1 146 ? 4.912 1.252 10.741 1.00 82.94 146 ILE A N 1
ATOM 1045 C CA . ILE A 1 146 ? 3.990 1.725 11.766 1.00 82.94 146 ILE A CA 1
ATOM 1046 C C . ILE A 1 146 ? 4.511 1.282 13.132 1.00 82.94 146 ILE A C 1
ATOM 1048 O O . ILE A 1 146 ? 4.746 0.096 13.386 1.00 82.94 146 ILE A O 1
ATOM 1052 N N . ASP A 1 147 ? 4.729 2.257 14.009 1.00 80.06 147 ASP A N 1
ATOM 1053 C CA . ASP A 1 147 ? 5.153 2.001 15.381 1.00 80.06 147 ASP A CA 1
ATOM 1054 C C . ASP A 1 147 ? 4.061 1.300 16.197 1.00 80.06 147 ASP A C 1
ATOM 1056 O O . ASP A 1 147 ? 2.879 1.290 15.849 1.00 80.06 147 ASP A O 1
ATOM 1060 N N . ALA A 1 148 ? 4.471 0.703 17.318 1.00 70.25 148 ALA A N 1
ATOM 1061 C CA . ALA A 1 148 ? 3.547 0.076 18.257 1.00 70.25 148 ALA A CA 1
ATOM 1062 C C . ALA A 1 148 ? 2.433 1.042 18.686 1.00 70.25 148 ALA A C 1
ATOM 1064 O O . ALA A 1 148 ? 2.689 2.192 19.046 1.00 70.25 148 ALA A O 1
ATOM 1065 N N . GLY A 1 149 ? 1.190 0.562 18.614 1.00 68.69 149 GLY A N 1
ATOM 1066 C CA . GLY A 1 149 ? -0.006 1.354 18.893 1.00 68.69 149 GLY A CA 1
ATOM 1067 C C . GLY A 1 149 ? -0.470 2.236 17.733 1.00 68.69 149 GLY A C 1
ATOM 1068 O O . GLY A 1 149 ? -1.361 3.053 17.931 1.00 68.69 149 GLY A O 1
ATOM 1069 N N . GLY A 1 150 ? 0.128 2.118 16.542 1.00 69.81 150 GLY A N 1
ATOM 1070 C CA . GLY A 1 150 ? -0.353 2.814 15.349 1.00 69.81 150 GLY A CA 1
ATOM 1071 C C . GLY A 1 150 ? -0.082 4.317 15.327 1.00 69.81 150 GLY A C 1
ATOM 1072 O O . GLY A 1 150 ? -0.568 4.982 14.428 1.00 69.81 150 GLY A O 1
ATOM 1073 N N . ARG A 1 151 ? 0.656 4.860 16.307 1.00 78.00 151 ARG A N 1
ATOM 1074 C CA . ARG A 1 151 ? 0.710 6.312 16.584 1.00 78.00 151 ARG A CA 1
ATOM 1075 C C . ARG 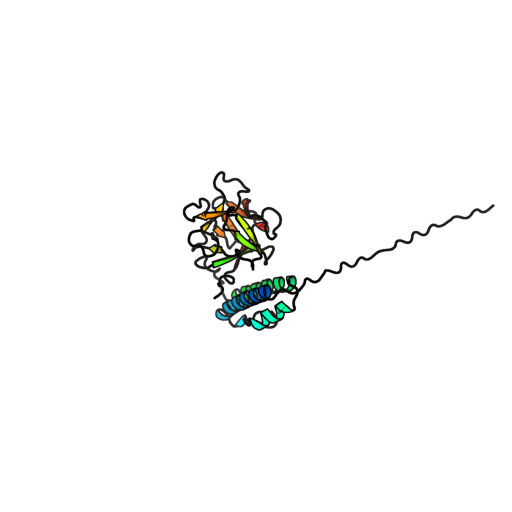A 1 151 ? 1.698 7.095 15.723 1.00 78.00 151 ARG A C 1
ATOM 1077 O O . ARG A 1 151 ? 1.653 8.319 15.720 1.00 78.00 151 ARG A O 1
ATOM 1084 N N . ARG A 1 152 ? 2.638 6.404 15.077 1.00 84.06 152 ARG A N 1
ATOM 1085 C CA . ARG A 1 152 ? 3.636 7.013 14.195 1.00 84.06 152 ARG A CA 1
ATOM 1086 C C . ARG A 1 152 ? 3.853 6.143 12.980 1.00 84.06 152 ARG A C 1
ATOM 1088 O O . ARG A 1 152 ? 3.970 4.922 13.100 1.00 84.06 152 ARG A O 1
ATOM 1095 N N . ILE A 1 153 ? 3.976 6.805 11.840 1.00 89.00 153 ILE A N 1
ATOM 1096 C CA . ILE A 1 153 ? 4.329 6.189 10.569 1.00 89.00 153 ILE A CA 1
ATOM 1097 C C . ILE A 1 153 ? 5.714 6.700 10.182 1.00 89.00 153 ILE A C 1
ATOM 1099 O O . ILE A 1 153 ? 5.966 7.901 10.171 1.00 89.00 153 ILE A O 1
ATOM 1103 N N . ARG A 1 154 ? 6.631 5.781 9.911 1.00 88.81 154 ARG A N 1
ATOM 1104 C CA . ARG A 1 154 ? 8.032 6.031 9.571 1.00 88.81 154 ARG A CA 1
ATOM 1105 C C . ARG A 1 154 ? 8.260 5.866 8.085 1.00 88.81 154 ARG A C 1
ATOM 1107 O O . ARG A 1 154 ? 7.626 5.017 7.465 1.00 88.81 154 ARG A O 1
ATOM 1114 N N . ALA A 1 155 ? 9.189 6.647 7.546 1.00 86.25 155 ALA A N 1
ATOM 1115 C CA . ALA A 1 155 ? 9.638 6.499 6.170 1.00 86.25 155 ALA A CA 1
ATOM 1116 C C . ALA A 1 155 ? 10.628 5.326 6.070 1.00 86.25 155 ALA A C 1
ATOM 1118 O O . ALA A 1 155 ? 11.698 5.351 6.683 1.00 86.25 155 ALA A O 1
ATOM 1119 N N . GLY A 1 156 ? 10.275 4.294 5.303 1.00 80.94 156 GLY A N 1
ATOM 1120 C CA . GLY A 1 156 ? 11.097 3.100 5.117 1.00 80.94 156 GLY A CA 1
ATOM 1121 C C . GLY A 1 156 ? 11.400 2.357 6.416 1.00 80.94 156 GLY A C 1
ATOM 1122 O O . GLY A 1 156 ? 10.561 2.231 7.310 1.00 80.94 156 GLY A O 1
ATOM 1123 N N . ASP A 1 157 ? 12.650 1.909 6.510 1.00 74.94 157 ASP A N 1
ATOM 1124 C CA . ASP A 1 157 ? 13.202 1.217 7.678 1.00 74.94 157 ASP A CA 1
ATOM 1125 C C . ASP A 1 157 ? 13.825 2.203 8.689 1.00 74.94 157 ASP A C 1
ATOM 1127 O O . ASP A 1 157 ? 14.461 1.794 9.662 1.00 74.94 157 ASP A O 1
ATOM 1131 N N . SER A 1 158 ? 13.660 3.516 8.478 1.00 81.62 158 SER A N 1
ATOM 1132 C CA . SER A 1 158 ? 14.314 4.534 9.298 1.00 81.62 158 SER A CA 1
ATOM 1133 C C . SER A 1 158 ? 13.780 4.561 10.731 1.00 81.62 158 SER A C 1
ATOM 1135 O O . SER A 1 158 ? 12.589 4.755 10.989 1.00 81.62 158 SER A O 1
ATOM 1137 N N . SER A 1 159 ? 14.690 4.462 11.699 1.00 83.69 159 SER A N 1
ATOM 1138 C CA . SER A 1 159 ? 14.397 4.675 13.120 1.00 83.69 159 SER A CA 1
ATOM 1139 C C . SER A 1 159 ? 14.345 6.157 13.511 1.00 83.69 159 SER A C 1
ATOM 1141 O O . SER A 1 159 ? 13.947 6.479 14.635 1.00 83.69 159 SER A O 1
ATOM 1143 N N . THR A 1 160 ? 14.682 7.073 12.602 1.00 88.25 160 THR A N 1
ATOM 1144 C CA . THR A 1 160 ? 14.780 8.509 12.898 1.00 88.25 160 THR A CA 1
ATOM 1145 C C . THR A 1 160 ? 13.880 9.379 12.034 1.00 88.25 160 THR A C 1
ATOM 1147 O O . THR A 1 160 ? 13.632 10.509 12.435 1.00 88.25 160 THR A O 1
ATOM 1150 N N . GLN A 1 161 ? 13.355 8.879 10.913 1.00 89.94 161 GLN A N 1
ATOM 1151 C CA . GLN A 1 161 ? 12.506 9.635 9.989 1.00 89.94 161 GLN A CA 1
ATOM 1152 C C . GLN A 1 161 ? 11.043 9.186 10.069 1.00 89.94 161 GLN A C 1
ATOM 1154 O O . GLN A 1 161 ? 10.724 8.001 9.954 1.00 89.94 161 GLN A O 1
ATOM 1159 N N . CYS A 1 162 ? 10.151 10.152 10.247 1.00 90.44 162 CYS A N 1
ATOM 1160 C CA . CYS A 1 162 ? 8.715 9.977 10.386 1.00 90.44 162 CYS A CA 1
ATOM 1161 C C . CYS A 1 162 ? 7.969 10.781 9.323 1.00 90.44 162 CYS A C 1
ATOM 1163 O O . CYS A 1 162 ? 8.410 11.851 8.904 1.00 90.44 162 CYS A O 1
ATOM 1165 N N . LEU A 1 163 ? 6.821 10.257 8.914 1.00 91.00 163 LEU A N 1
ATOM 1166 C CA . LEU A 1 163 ? 5.850 10.978 8.112 1.00 91.00 163 LEU A CA 1
ATOM 1167 C C . LEU A 1 163 ? 5.099 11.960 9.009 1.00 91.00 163 LEU A C 1
ATOM 1169 O O . LEU A 1 163 ? 4.649 11.594 10.095 1.00 91.00 163 LEU A O 1
ATOM 1173 N N . SER A 1 164 ? 4.977 13.201 8.558 1.00 90.56 164 SER A N 1
ATOM 1174 C CA . SER A 1 164 ? 4.252 14.274 9.244 1.00 90.56 164 SER A CA 1
ATOM 1175 C C . SER A 1 164 ? 3.739 15.263 8.211 1.00 90.56 164 SER A C 1
ATOM 1177 O O . SER A 1 164 ? 4.195 15.262 7.076 1.00 90.56 164 SER A O 1
ATOM 1179 N N . PHE A 1 165 ? 2.819 16.140 8.590 1.00 87.81 165 PHE A N 1
ATOM 1180 C CA . PHE A 1 165 ? 2.486 17.304 7.771 1.00 87.81 165 PHE A CA 1
ATOM 1181 C C . PHE A 1 165 ? 3.411 18.483 8.079 1.00 87.81 165 PHE A C 1
ATOM 1183 O O . PHE A 1 165 ? 3.988 18.557 9.172 1.00 87.81 165 PHE A O 1
ATOM 1190 N N . ALA A 1 166 ? 3.557 19.384 7.103 1.00 78.31 166 ALA A N 1
ATOM 1191 C CA . ALA A 1 166 ? 4.280 20.641 7.260 1.00 78.31 166 ALA A CA 1
ATOM 1192 C C . ALA A 1 166 ? 3.723 21.491 8.411 1.00 78.31 166 ALA A C 1
ATOM 1194 O O . ALA A 1 166 ? 2.515 21.575 8.628 1.00 78.31 166 ALA A O 1
ATOM 1195 N N . VAL A 1 167 ? 4.633 22.123 9.153 1.00 66.19 167 VAL A N 1
ATOM 1196 C CA . VAL A 1 167 ? 4.312 23.004 10.278 1.00 66.19 167 VAL A CA 1
ATOM 1197 C C . VAL A 1 167 ? 4.110 24.421 9.751 1.00 66.19 167 VAL A C 1
ATOM 1199 O O . VAL A 1 167 ? 4.941 24.917 8.997 1.00 66.19 167 VAL A O 1
ATOM 1202 N N . GLY A 1 168 ? 3.045 25.098 10.177 1.00 59.47 168 GLY A N 1
ATOM 1203 C CA . GLY A 1 168 ? 2.881 26.528 9.906 1.00 59.47 168 GLY A CA 1
ATOM 1204 C C . GLY A 1 168 ? 1.457 27.014 10.107 1.00 59.47 168 GLY A C 1
ATOM 1205 O O . GLY A 1 168 ? 1.253 28.030 10.761 1.00 59.47 168 GLY A O 1
ATOM 1206 N N . LYS A 1 169 ? 0.471 26.256 9.619 1.00 57.38 169 LYS A N 1
ATOM 1207 C CA . LYS A 1 169 ? -0.964 26.432 9.892 1.00 57.38 169 LYS A CA 1
ATOM 1208 C C . LYS A 1 169 ? -1.622 25.064 9.746 1.00 57.38 169 LYS A C 1
ATOM 1210 O O . LYS A 1 169 ? -1.342 24.386 8.766 1.00 57.38 169 LYS A O 1
ATOM 1215 N N . PHE A 1 170 ? -2.461 24.632 10.691 1.00 61.62 170 PHE A N 1
ATOM 1216 C CA . PHE A 1 170 ? -3.343 23.473 10.489 1.00 61.62 170 PHE A CA 1
ATOM 1217 C C . PHE A 1 170 ? -4.435 23.866 9.489 1.00 61.62 170 PHE A C 1
ATOM 1219 O O . PHE A 1 170 ? -5.580 24.096 9.856 1.00 61.62 170 PHE A O 1
ATOM 1226 N N . SER A 1 171 ? -4.043 24.046 8.235 1.00 66.69 171 SER A N 1
ATOM 1227 C CA . SER A 1 171 ? -4.941 24.259 7.117 1.00 66.69 171 SER A CA 1
ATOM 1228 C C . SER A 1 171 ? -4.970 22.994 6.287 1.00 66.69 171 SER A C 1
ATOM 1230 O O . SER A 1 171 ? -3.971 22.275 6.177 1.00 66.69 171 SER A O 1
ATOM 1232 N N . GLU A 1 172 ? -6.117 22.734 5.682 1.00 67.94 172 GLU A N 1
ATOM 1233 C CA . GLU A 1 172 ? -6.208 21.759 4.609 1.00 67.94 172 GLU A CA 1
ATOM 1234 C C . GLU A 1 172 ? -5.115 22.014 3.558 1.00 67.94 172 GLU A C 1
ATOM 1236 O O . GLU A 1 172 ? -4.617 23.131 3.393 1.00 67.94 172 GLU A O 1
ATOM 1241 N N . PHE A 1 173 ? -4.737 20.952 2.853 1.00 76.00 173 PHE A N 1
ATOM 1242 C CA . PHE A 1 173 ? -3.774 20.943 1.753 1.00 76.00 173 PHE A CA 1
ATOM 1243 C C . PHE A 1 173 ? -2.292 21.034 2.124 1.00 76.00 173 PHE A C 1
ATOM 1245 O O . PHE A 1 173 ? -1.459 21.105 1.219 1.00 76.00 173 PHE A O 1
ATOM 1252 N N . ASN A 1 174 ? -1.938 20.946 3.408 1.00 84.56 174 ASN A N 1
ATOM 1253 C CA . ASN A 1 174 ? -0.538 20.770 3.792 1.00 84.56 174 ASN A CA 1
ATOM 1254 C C . ASN A 1 174 ? 0.020 19.469 3.221 1.00 84.56 174 ASN A C 1
ATOM 1256 O O . ASN A 1 174 ? -0.572 18.401 3.387 1.00 84.56 174 ASN A O 1
ATOM 1260 N N . ASP A 1 175 ? 1.186 19.565 2.597 1.00 86.38 175 ASP A N 1
ATOM 1261 C CA . ASP A 1 175 ? 1.865 18.410 2.034 1.00 86.38 175 ASP A CA 1
ATOM 1262 C C . ASP A 1 175 ? 2.361 17.468 3.133 1.00 86.38 175 ASP A C 1
ATOM 1264 O O . ASP A 1 175 ? 2.832 17.895 4.198 1.00 86.38 175 ASP A O 1
ATOM 1268 N N . LEU A 1 176 ? 2.266 16.167 2.855 1.00 89.81 176 LEU A N 1
ATOM 1269 C CA . LEU A 1 176 ? 2.954 15.163 3.646 1.00 89.81 176 LEU A CA 1
ATOM 1270 C C . LEU A 1 176 ? 4.454 15.303 3.418 1.00 89.81 176 LEU A C 1
ATOM 1272 O O . LEU A 1 176 ? 4.925 15.297 2.279 1.00 89.81 176 LEU A O 1
ATOM 1276 N N . LEU A 1 177 ? 5.195 15.356 4.514 1.00 89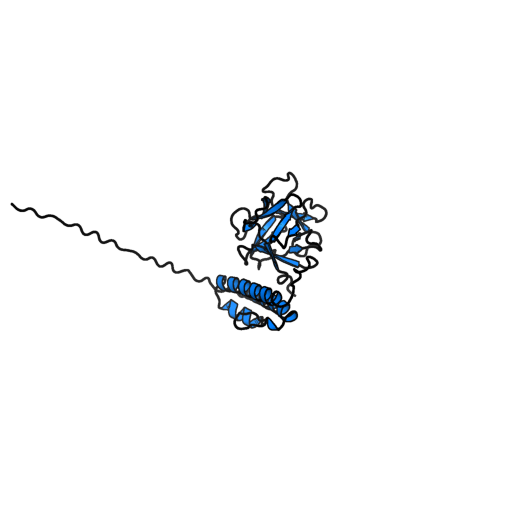.19 177 LEU A N 1
ATOM 1277 C CA . LEU A 1 177 ? 6.637 15.415 4.519 1.00 89.19 177 LEU A CA 1
ATOM 1278 C C . LEU A 1 177 ? 7.277 14.281 5.315 1.00 89.19 177 LEU A C 1
ATOM 1280 O O . LEU A 1 177 ? 6.638 13.615 6.134 1.00 89.19 177 LEU A O 1
ATOM 1284 N N . VAL A 1 178 ? 8.571 14.091 5.080 1.00 88.25 178 VAL A N 1
ATOM 1285 C CA . VAL A 1 178 ? 9.446 13.253 5.902 1.00 88.25 178 VAL A CA 1
ATOM 1286 C C . VAL A 1 178 ? 10.291 14.160 6.796 1.00 88.25 178 VAL A C 1
ATOM 1288 O O . VAL A 1 178 ? 10.996 15.039 6.305 1.00 88.25 178 VAL A O 1
ATOM 1291 N N . ALA A 1 179 ? 10.220 13.968 8.112 1.00 88.88 179 ALA A N 1
ATOM 1292 C CA . ALA A 1 179 ? 10.977 14.749 9.089 1.00 88.88 179 ALA A CA 1
ATOM 1293 C C . ALA A 1 179 ? 11.554 13.866 10.203 1.00 88.88 179 ALA A C 1
ATOM 1295 O O . ALA A 1 179 ? 11.049 12.768 10.453 1.00 88.88 179 ALA A O 1
ATOM 1296 N N . PRO A 1 180 ? 12.563 14.353 10.950 1.00 90.31 180 PRO A N 1
ATOM 1297 C CA . PRO A 1 180 ? 13.020 13.680 12.153 1.00 90.31 180 PRO A CA 1
ATOM 1298 C C . PRO A 1 180 ? 11.860 13.404 13.121 1.00 90.31 180 PRO A C 1
ATOM 1300 O O . PRO A 1 180 ? 11.087 14.300 13.452 1.00 90.31 180 PRO A O 1
ATOM 1303 N N . CYS A 1 181 ? 11.753 12.177 13.626 1.00 89.12 181 CYS A N 1
ATOM 1304 C CA . CYS A 1 181 ? 10.667 11.729 14.503 1.00 89.12 181 CYS A CA 1
ATOM 1305 C C . CYS A 1 181 ? 10.575 12.483 15.840 1.00 89.12 181 CYS A C 1
ATOM 1307 O O . CYS A 1 181 ? 9.573 12.358 16.537 1.00 89.12 181 CYS A O 1
ATOM 1309 N N . ASN A 1 182 ? 11.608 13.227 16.238 1.00 89.44 182 ASN A N 1
ATOM 1310 C CA . ASN A 1 182 ? 11.585 14.113 17.407 1.00 89.44 182 ASN A CA 1
ATOM 1311 C C . ASN A 1 182 ? 11.168 15.557 17.069 1.00 89.44 182 ASN A C 1
ATOM 1313 O O . ASN A 1 182 ? 11.094 16.388 17.968 1.00 89.44 182 ASN A O 1
ATOM 1317 N N . ARG A 1 183 ? 10.917 15.857 15.789 1.00 87.56 183 ARG A N 1
ATOM 1318 C CA . ARG A 1 183 ? 10.453 17.155 15.276 1.00 87.56 183 ARG A CA 1
ATOM 1319 C C . ARG A 1 183 ? 9.073 17.085 14.620 1.00 87.56 183 ARG A C 1
ATOM 1321 O O . ARG A 1 183 ? 8.567 18.112 14.182 1.00 87.56 183 ARG A O 1
ATOM 1328 N N . VAL A 1 184 ? 8.470 15.898 14.529 1.00 85.38 184 VAL A N 1
ATOM 1329 C CA . VAL A 1 184 ? 7.093 15.759 14.043 1.00 85.38 184 VAL A CA 1
ATOM 1330 C C . VAL A 1 184 ? 6.131 16.357 15.061 1.00 85.38 184 VAL A C 1
ATOM 1332 O O . VAL A 1 184 ? 6.185 16.039 16.247 1.00 85.38 184 VAL A O 1
ATOM 1335 N N . ILE A 1 185 ? 5.270 17.248 14.583 1.00 81.50 185 ILE A N 1
ATOM 1336 C CA . ILE A 1 185 ? 4.277 17.944 15.413 1.00 81.50 185 ILE A CA 1
ATOM 1337 C C . ILE A 1 185 ? 2.910 17.273 15.278 1.00 81.50 185 ILE A C 1
ATOM 1339 O O . ILE A 1 185 ? 2.117 17.267 16.218 1.00 81.50 185 ILE A O 1
ATOM 1343 N N . VAL A 1 186 ? 2.646 16.672 14.116 1.00 87.12 186 VAL A N 1
ATOM 1344 C CA . VAL A 1 186 ? 1.380 16.010 13.819 1.00 87.12 186 VAL A CA 1
ATOM 1345 C C . VAL A 1 186 ? 1.596 14.504 13.799 1.00 87.12 186 VAL A C 1
ATOM 1347 O O . VAL A 1 186 ? 2.231 13.969 12.893 1.00 87.12 186 VAL A O 1
ATOM 1350 N N . ASP A 1 187 ? 1.049 13.824 14.806 1.00 87.12 187 ASP A N 1
ATOM 1351 C CA . ASP A 1 187 ? 0.987 12.364 14.819 1.00 87.12 187 ASP A CA 1
ATOM 1352 C C . ASP A 1 187 ? 0.025 11.880 13.723 1.00 87.12 187 ASP A C 1
ATOM 1354 O O . ASP A 1 187 ? -1.110 12.356 13.625 1.00 87.12 187 ASP A O 1
ATOM 1358 N N . LEU A 1 188 ? 0.472 10.896 12.941 1.00 90.75 188 LEU A N 1
ATOM 1359 C CA . LEU A 1 188 ? -0.355 10.151 11.997 1.00 90.75 188 LEU A CA 1
ATOM 1360 C C . LEU A 1 188 ? -0.704 8.794 12.598 1.00 90.75 188 LEU A C 1
ATOM 1362 O O . LEU A 1 188 ? 0.183 8.008 12.936 1.00 90.75 188 LEU A O 1
ATOM 1366 N N . ILE A 1 189 ? -2.001 8.534 12.711 1.00 90.00 189 ILE A N 1
ATOM 1367 C CA . ILE A 1 189 ? -2.568 7.351 13.341 1.00 90.00 189 ILE A CA 1
ATOM 1368 C C . ILE A 1 189 ? -3.309 6.543 12.288 1.00 90.00 189 ILE A C 1
ATOM 1370 O O . ILE A 1 189 ? -4.253 7.040 11.679 1.00 90.00 189 ILE A O 1
ATOM 1374 N N . TYR A 1 190 ? -2.908 5.293 12.076 1.00 89.88 190 TYR A N 1
ATOM 1375 C CA . TYR A 1 190 ? -3.689 4.397 11.229 1.00 89.88 190 TYR A CA 1
ATOM 1376 C C . TYR A 1 190 ? -4.903 3.860 11.990 1.00 89.88 190 TYR A C 1
ATOM 1378 O O . TYR A 1 190 ? -4.753 3.219 13.031 1.00 89.88 190 TYR A O 1
ATOM 1386 N N . ASP A 1 191 ? -6.093 4.100 11.450 1.00 87.69 191 ASP A N 1
ATOM 1387 C CA . ASP A 1 191 ? -7.359 3.583 11.949 1.00 87.69 191 ASP A CA 1
ATOM 1388 C C . ASP A 1 191 ? -7.812 2.391 11.081 1.00 87.69 191 ASP A C 1
ATOM 1390 O O . ASP A 1 191 ? -8.242 2.584 9.938 1.00 87.69 191 ASP A O 1
ATOM 1394 N N . PRO A 1 192 ? -7.730 1.148 11.596 1.00 82.19 192 PRO A N 1
ATOM 1395 C CA . PRO A 1 192 ? -8.100 -0.040 10.837 1.00 82.19 192 PRO A CA 1
ATOM 1396 C C . PRO A 1 192 ? -9.608 -0.156 10.581 1.00 82.19 192 PRO A C 1
ATOM 1398 O O . PRO A 1 192 ? -9.993 -0.843 9.639 1.00 82.19 192 PRO A O 1
ATOM 1401 N N . ALA A 1 193 ? -10.465 0.494 11.379 1.00 84.81 193 ALA A N 1
ATOM 1402 C CA . ALA A 1 193 ? -11.915 0.422 11.193 1.00 84.81 193 ALA A CA 1
ATOM 1403 C C . ALA A 1 193 ? -12.359 1.245 9.978 1.00 84.81 193 ALA A C 1
ATOM 1405 O O . ALA A 1 193 ? -13.208 0.821 9.196 1.00 84.81 193 ALA A O 1
ATOM 1406 N N . THR A 1 194 ? -11.748 2.416 9.794 1.00 88.06 194 THR A N 1
ATOM 1407 C CA . THR A 1 194 ? -12.055 3.325 8.681 1.00 88.06 194 THR A CA 1
ATOM 1408 C C . THR A 1 194 ? -11.096 3.174 7.504 1.00 88.06 194 THR A C 1
ATOM 1410 O O . THR A 1 194 ? -11.358 3.726 6.427 1.00 88.06 194 THR A O 1
ATOM 1413 N N . THR A 1 195 ? -10.010 2.411 7.678 1.00 90.44 195 THR A N 1
ATOM 1414 C CA . THR A 1 195 ? -8.867 2.291 6.758 1.00 90.44 195 THR A CA 1
ATOM 1415 C C . THR A 1 195 ? -8.258 3.652 6.418 1.00 90.44 195 THR A C 1
ATOM 1417 O O . THR A 1 195 ? -7.850 3.884 5.290 1.00 90.44 195 THR A O 1
ATOM 1420 N N . GLN A 1 196 ? -8.237 4.591 7.363 1.00 93.31 196 GLN A N 1
ATOM 1421 C CA . GLN A 1 196 ? -7.709 5.943 7.157 1.00 93.31 196 GLN A CA 1
ATOM 1422 C C . GLN A 1 196 ? -6.450 6.167 7.987 1.00 93.31 196 GLN A C 1
ATOM 1424 O O . GLN A 1 196 ? -6.281 5.601 9.063 1.00 93.31 196 GLN A O 1
ATOM 1429 N N . ILE A 1 197 ? -5.568 7.037 7.501 1.00 93.12 197 ILE A N 1
ATOM 1430 C CA . ILE A 1 197 ? -4.465 7.580 8.294 1.00 93.12 197 ILE A CA 1
ATOM 1431 C C . ILE A 1 197 ? -4.913 8.959 8.761 1.00 93.12 197 ILE A C 1
ATOM 1433 O O . ILE A 1 197 ? -5.106 9.850 7.937 1.00 93.12 197 ILE A O 1
ATOM 1437 N N . ARG A 1 198 ? -5.112 9.120 10.065 1.00 93.38 198 ARG A N 1
ATOM 1438 C CA . ARG A 1 198 ? -5.756 10.282 10.675 1.00 93.38 198 ARG A CA 1
ATOM 1439 C C . ARG A 1 198 ? -4.782 11.053 11.549 1.00 93.38 198 ARG A C 1
ATOM 1441 O O . ARG A 1 198 ? -3.889 10.485 12.170 1.00 93.38 198 ARG A O 1
ATOM 1448 N N . THR A 1 199 ? -4.989 12.353 11.635 1.00 91.38 199 THR A N 1
ATOM 1449 C CA . THR A 1 199 ? -4.411 13.197 12.680 1.00 91.38 199 THR A CA 1
ATOM 1450 C C . THR A 1 199 ? -5.331 13.188 13.903 1.00 91.38 199 THR A C 1
ATOM 1452 O O . THR A 1 199 ? -6.485 12.766 13.825 1.00 91.38 199 THR A O 1
ATOM 1455 N N . LYS A 1 200 ? -4.866 13.710 15.042 1.00 86.00 200 LYS A N 1
ATOM 1456 C CA . LYS A 1 200 ? -5.744 13.939 16.208 1.00 86.00 200 LYS A CA 1
ATOM 1457 C C . LYS A 1 200 ? -6.818 15.012 15.965 1.00 86.00 200 LYS A C 1
ATOM 1459 O O . LYS A 1 200 ? -7.793 15.043 16.701 1.00 86.00 200 LYS A O 1
ATOM 1464 N N . GLY A 1 201 ? -6.632 15.883 14.970 1.00 83.06 201 GLY A N 1
ATOM 1465 C CA . GLY A 1 201 ? -7.515 17.014 14.663 1.00 83.06 201 GLY A CA 1
ATOM 1466 C C . GLY A 1 201 ? -8.558 16.733 13.580 1.00 83.06 201 GLY A C 1
ATOM 1467 O O . GLY A 1 201 ? -8.955 17.665 12.901 1.00 83.06 201 GLY A O 1
ATOM 1468 N N . ASP A 1 202 ? -8.940 15.468 13.379 1.00 86.31 202 ASP A N 1
ATOM 1469 C CA . ASP A 1 202 ? -9.932 15.013 12.384 1.00 86.31 202 ASP A CA 1
ATOM 1470 C C . ASP A 1 202 ? -9.590 15.266 10.900 1.00 86.31 202 ASP A C 1
ATOM 1472 O O . ASP A 1 202 ? -10.440 15.230 10.012 1.00 86.31 202 ASP A O 1
ATOM 1476 N N . TYR A 1 203 ? -8.305 15.457 10.608 1.00 94.00 203 TYR A N 1
ATOM 1477 C CA . TYR A 1 203 ? -7.800 15.424 9.236 1.00 94.00 203 TYR A CA 1
ATOM 1478 C C . TYR A 1 203 ? -7.274 14.044 8.863 1.00 94.00 203 TYR A C 1
ATOM 1480 O O . TYR A 1 203 ? -6.698 13.342 9.697 1.00 94.00 203 TYR A O 1
ATOM 1488 N N . CYS A 1 204 ? -7.403 13.696 7.590 1.00 95.00 204 CYS A N 1
ATOM 1489 C CA . CYS A 1 204 ? -6.944 12.457 6.993 1.00 95.00 204 CYS A CA 1
ATOM 1490 C C . CYS A 1 204 ? -5.815 12.720 5.994 1.00 95.00 204 CYS A C 1
ATOM 1492 O O . CYS A 1 204 ? -5.753 13.768 5.348 1.00 95.00 204 CYS A O 1
ATOM 1494 N N . LEU A 1 205 ? -4.926 11.741 5.845 1.00 94.62 205 LEU A N 1
ATOM 1495 C CA . LEU A 1 205 ? -4.007 11.689 4.720 1.00 94.62 205 LEU A CA 1
ATOM 1496 C C . LEU A 1 205 ? -4.773 11.268 3.470 1.00 94.62 205 LEU A C 1
ATOM 1498 O O . LEU A 1 205 ? -5.287 10.147 3.404 1.00 94.62 205 LEU A O 1
ATOM 1502 N N . GLY A 1 206 ? -4.805 12.155 2.485 1.00 94.25 206 GLY A N 1
ATOM 1503 C CA . GLY A 1 206 ? -5.448 11.917 1.206 1.00 94.25 206 GLY A CA 1
ATOM 1504 C C . GLY A 1 206 ? -4.527 12.184 0.028 1.00 94.25 206 GLY A C 1
ATOM 1505 O O . GLY A 1 206 ? -3.531 12.902 0.138 1.00 94.25 206 GLY A O 1
ATOM 1506 N N . VAL A 1 207 ? -4.870 11.598 -1.112 1.00 93.06 207 VAL A N 1
ATOM 1507 C CA . VAL A 1 207 ? -4.256 11.937 -2.394 1.00 93.06 207 VAL A CA 1
ATOM 1508 C C . VAL A 1 207 ? -4.814 13.270 -2.897 1.00 93.06 207 VAL A C 1
ATOM 1510 O O . VAL A 1 207 ? -6.014 13.531 -2.819 1.00 93.06 207 VAL A O 1
ATOM 1513 N N . ASP A 1 208 ? -3.937 14.126 -3.412 1.00 92.31 208 ASP A N 1
ATOM 1514 C CA . ASP A 1 208 ? -4.322 15.365 -4.083 1.00 92.31 208 ASP A CA 1
ATOM 1515 C C . ASP A 1 208 ? -4.869 15.066 -5.488 1.00 92.31 208 ASP A C 1
ATOM 1517 O O . ASP A 1 208 ? -4.112 14.832 -6.435 1.00 92.31 208 ASP A O 1
ATOM 1521 N N . GLY A 1 209 ? -6.197 15.037 -5.613 1.00 91.12 209 GLY A N 1
ATOM 1522 C CA . GLY A 1 209 ? -6.889 14.690 -6.851 1.00 91.12 209 GLY A CA 1
ATOM 1523 C C . GLY A 1 209 ? -6.934 13.180 -7.109 1.00 91.12 209 GLY A C 1
ATOM 1524 O O . GLY A 1 209 ? -7.168 12.382 -6.204 1.00 91.12 209 GLY A O 1
ATOM 1525 N N . ALA A 1 210 ? -6.754 12.776 -8.369 1.00 91.00 210 ALA A N 1
ATOM 1526 C CA . ALA A 1 210 ? -6.866 11.374 -8.768 1.00 91.00 210 ALA A CA 1
ATOM 1527 C C . ALA A 1 210 ? -5.728 10.506 -8.202 1.00 91.00 210 ALA A C 1
ATOM 1529 O O . ALA A 1 210 ? -4.555 10.884 -8.248 1.00 91.00 210 ALA A O 1
ATOM 1530 N N . VAL A 1 211 ? -6.068 9.295 -7.750 1.00 89.50 211 VAL A N 1
ATOM 1531 C CA . VAL A 1 211 ? -5.101 8.297 -7.268 1.00 89.50 211 VAL A CA 1
ATOM 1532 C C . VAL A 1 211 ? -4.291 7.738 -8.440 1.00 89.50 211 VAL A C 1
ATOM 1534 O O . VAL A 1 211 ? -4.766 6.891 -9.194 1.00 89.50 211 VAL A O 1
ATOM 1537 N N . ARG A 1 212 ? -3.056 8.223 -8.593 1.00 89.19 212 ARG A N 1
ATOM 1538 C CA . ARG A 1 212 ? -2.110 7.821 -9.646 1.00 89.19 212 ARG A CA 1
ATOM 1539 C C . ARG A 1 212 ? -0.670 7.876 -9.142 1.00 89.19 212 ARG A C 1
ATOM 1541 O O . ARG A 1 212 ? -0.382 8.579 -8.177 1.00 89.19 212 ARG A O 1
ATOM 1548 N N . GLU A 1 213 ? 0.237 7.165 -9.805 1.00 86.62 213 GLU A N 1
ATOM 1549 C CA . GLU A 1 213 ? 1.668 7.235 -9.493 1.00 86.62 213 GLU A CA 1
ATOM 1550 C C . GLU A 1 213 ? 2.190 8.683 -9.602 1.00 86.62 213 GLU A C 1
ATOM 1552 O O . GLU A 1 213 ? 1.825 9.427 -10.513 1.00 86.62 213 GLU A O 1
ATOM 1557 N N . GLY A 1 214 ? 3.013 9.092 -8.637 1.00 87.25 214 GLY A N 1
ATOM 1558 C CA . GLY A 1 214 ? 3.550 10.446 -8.497 1.00 87.25 214 GLY A CA 1
ATOM 1559 C C . GLY A 1 214 ? 2.585 11.459 -7.875 1.00 87.25 214 GLY A C 1
ATOM 1560 O O . GLY A 1 214 ? 2.987 12.600 -7.645 1.00 87.25 214 GLY A O 1
ATOM 1561 N N . ALA A 1 215 ? 1.334 11.083 -7.583 1.00 90.19 215 ALA A N 1
ATOM 1562 C CA . ALA A 1 215 ? 0.396 11.994 -6.937 1.00 90.19 215 ALA A CA 1
ATOM 1563 C C . ALA A 1 215 ? 0.888 12.393 -5.539 1.00 90.19 215 ALA A C 1
ATOM 1565 O O . ALA A 1 215 ? 1.463 11.586 -4.803 1.00 90.19 215 ALA A O 1
ATOM 1566 N N . ARG A 1 216 ? 0.658 13.657 -5.178 1.00 90.75 216 ARG A N 1
ATOM 1567 C CA . ARG A 1 216 ? 1.068 14.210 -3.885 1.00 90.75 216 ARG A CA 1
ATOM 1568 C C . ARG A 1 216 ? 0.088 13.785 -2.803 1.00 90.75 216 ARG A C 1
ATOM 1570 O O . ARG A 1 216 ? -1.108 13.650 -3.058 1.00 90.75 216 ARG A O 1
ATOM 1577 N N . LEU A 1 217 ? 0.603 13.608 -1.594 1.00 92.19 217 LEU A N 1
ATOM 1578 C CA . LEU A 1 217 ? -0.208 13.331 -0.417 1.00 92.19 217 LEU A CA 1
ATOM 1579 C C . LEU A 1 217 ? -0.376 14.600 0.409 1.00 92.19 217 LEU A C 1
ATOM 1581 O O . LEU A 1 217 ? 0.597 15.313 0.661 1.00 92.19 217 LEU A O 1
ATOM 1585 N N . LYS A 1 218 ? -1.606 14.866 0.841 1.00 92.12 218 LYS A N 1
ATOM 1586 C CA . LYS A 1 218 ? -1.978 16.075 1.573 1.00 92.12 218 LYS A CA 1
ATOM 1587 C C . LYS A 1 218 ? -2.848 15.767 2.779 1.00 92.12 218 LYS A C 1
ATOM 1589 O O . LYS A 1 218 ? -3.513 14.735 2.851 1.00 92.12 218 LYS A O 1
ATOM 1594 N N . MET A 1 219 ? -2.851 16.702 3.718 1.00 92.81 219 MET A N 1
ATOM 1595 C CA . MET A 1 219 ? -3.825 16.753 4.797 1.00 92.81 219 MET A CA 1
ATOM 1596 C C . MET A 1 219 ? -5.159 17.254 4.239 1.00 92.81 219 MET A C 1
ATOM 1598 O O . MET A 1 219 ? -5.207 18.313 3.618 1.00 92.81 219 MET A O 1
ATOM 1602 N N . GLN A 1 220 ? -6.234 16.507 4.447 1.00 93.75 220 GLN A N 1
ATOM 1603 C CA . GLN A 1 220 ? -7.583 16.839 3.979 1.00 93.75 220 GLN A CA 1
ATOM 1604 C C . GLN A 1 220 ? -8.591 16.567 5.094 1.00 93.75 220 GLN A C 1
ATOM 1606 O O . GLN A 1 220 ? -8.317 15.739 5.965 1.00 93.75 220 GLN A O 1
ATOM 1611 N N . SER A 1 221 ? -9.759 17.211 5.078 1.00 94.56 221 SER A N 1
ATOM 1612 C CA . SER A 1 221 ? -10.870 16.774 5.931 1.00 94.56 221 SER A CA 1
ATOM 1613 C C . SER A 1 221 ? -11.173 15.294 5.702 1.00 94.56 221 SER A C 1
ATOM 1615 O O . SER A 1 221 ? -11.199 14.818 4.561 1.00 94.56 221 SER A O 1
ATOM 1617 N N . CYS A 1 222 ? -11.377 14.549 6.787 1.00 94.88 222 CYS A N 1
ATOM 1618 C CA . CYS A 1 222 ? -11.704 13.135 6.693 1.00 94.88 222 CYS A CA 1
ATOM 1619 C C . CYS A 1 222 ? -13.064 12.927 6.011 1.00 94.88 222 CYS A C 1
ATOM 1621 O O . CYS A 1 222 ? -14.094 13.390 6.490 1.00 94.88 222 CYS A O 1
ATOM 1623 N N . SER A 1 223 ? -13.080 12.164 4.920 1.00 94.81 223 SER A N 1
ATOM 1624 C CA . SER A 1 223 ? -14.294 11.750 4.219 1.00 94.81 223 SER A CA 1
ATOM 1625 C C . SER A 1 223 ? -14.373 10.222 4.184 1.00 94.81 223 SER A C 1
ATOM 1627 O O . SER A 1 223 ? -13.472 9.562 3.654 1.00 94.81 223 SER A O 1
ATOM 1629 N N . PRO A 1 224 ? -15.432 9.604 4.742 1.00 90.88 224 PRO A N 1
ATOM 1630 C CA . PRO A 1 224 ? -15.531 8.150 4.833 1.00 90.88 224 PRO A CA 1
ATOM 1631 C C . PRO A 1 224 ? -15.626 7.467 3.464 1.00 90.88 224 PRO A C 1
ATOM 1633 O O . PRO A 1 224 ? -15.276 6.291 3.373 1.00 90.88 224 PRO A O 1
ATOM 1636 N N . ASN A 1 225 ? -16.036 8.196 2.423 1.00 90.31 225 ASN A N 1
ATOM 1637 C CA . ASN A 1 225 ? -16.227 7.680 1.067 1.00 90.31 225 ASN A CA 1
ATOM 1638 C C . ASN A 1 225 ? -15.125 8.124 0.092 1.00 90.31 225 ASN A C 1
ATOM 1640 O O . ASN A 1 225 ? -15.159 7.733 -1.071 1.00 90.31 225 ASN A O 1
ATOM 1644 N N . GLU A 1 226 ? -14.147 8.914 0.546 1.00 93.31 226 GLU A N 1
ATOM 1645 C CA . GLU A 1 226 ? -13.071 9.384 -0.323 1.00 93.31 2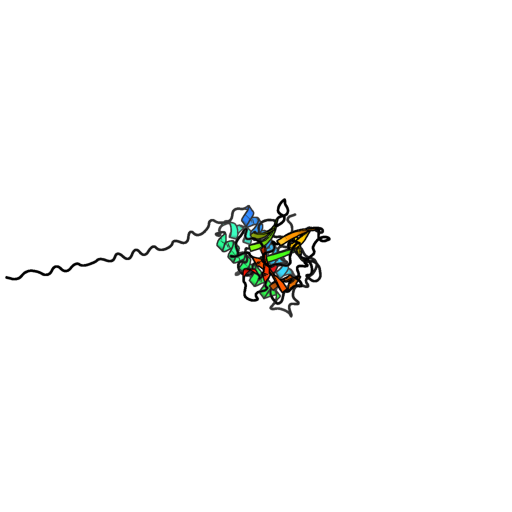26 GLU A CA 1
ATOM 1646 C C . GLU A 1 226 ? -12.040 8.277 -0.555 1.00 93.31 226 GLU A C 1
ATOM 1648 O O . GLU A 1 226 ? -11.287 7.890 0.344 1.00 93.31 226 GLU A O 1
ATOM 1653 N N . ALA A 1 227 ? -12.006 7.772 -1.786 1.00 88.88 227 ALA A N 1
ATOM 1654 C CA . ALA A 1 227 ? -11.123 6.700 -2.218 1.00 88.88 227 ALA A CA 1
ATOM 1655 C C . ALA A 1 227 ? -9.642 7.048 -2.002 1.00 88.88 227 ALA A C 1
ATOM 1657 O O . ALA A 1 227 ? -8.871 6.195 -1.556 1.00 88.88 227 ALA A O 1
ATOM 1658 N N . GLY A 1 228 ? -9.260 8.308 -2.248 1.00 92.25 228 GLY A N 1
ATOM 1659 C CA . GLY A 1 228 ? -7.902 8.808 -2.032 1.00 92.25 228 GLY A CA 1
ATOM 1660 C C . GLY A 1 228 ? -7.465 8.855 -0.565 1.00 92.25 228 GLY A C 1
ATOM 1661 O O . GLY A 1 228 ? -6.289 9.084 -0.301 1.00 92.25 228 GLY A O 1
ATOM 1662 N N . GLN A 1 229 ? -8.373 8.625 0.388 1.00 95.19 229 GLN A N 1
ATOM 1663 C CA . GLN A 1 229 ? -8.079 8.606 1.825 1.00 95.19 229 GLN A CA 1
ATOM 1664 C C . GLN A 1 229 ? -8.064 7.193 2.423 1.00 95.19 229 GLN A C 1
ATOM 1666 O O . GLN A 1 229 ? -7.876 7.043 3.633 1.00 95.19 229 GLN A O 1
ATOM 1671 N N . LYS A 1 230 ? -8.282 6.146 1.616 1.00 92.62 230 LYS A N 1
ATOM 1672 C CA . LYS A 1 230 ? -8.353 4.762 2.099 1.00 92.62 230 LYS A CA 1
ATOM 1673 C C . LYS A 1 230 ? -7.048 4.016 1.863 1.00 92.62 230 LYS A C 1
ATOM 1675 O O . LYS A 1 230 ? -6.625 3.825 0.725 1.00 92.62 230 LYS A O 1
ATOM 1680 N N . TRP A 1 231 ? -6.473 3.524 2.952 1.00 89.88 231 TRP A N 1
ATOM 1681 C CA . TRP A 1 231 ? -5.193 2.846 3.005 1.00 89.88 231 TRP A CA 1
ATOM 1682 C C . TRP A 1 231 ? -5.344 1.443 3.596 1.00 89.88 231 TRP A C 1
ATOM 1684 O O . TRP A 1 231 ? -5.853 1.273 4.706 1.00 89.88 231 TRP A O 1
ATOM 1694 N N . VAL A 1 232 ? -4.892 0.422 2.878 1.00 84.81 232 VAL A N 1
ATOM 1695 C CA . VAL A 1 232 ? -4.882 -0.962 3.370 1.00 84.81 232 VAL A CA 1
ATOM 1696 C C . VAL A 1 232 ? -3.489 -1.286 3.886 1.00 84.81 232 VAL A C 1
ATOM 1698 O O . VAL A 1 232 ? -2.509 -1.077 3.176 1.00 84.81 232 VAL A O 1
ATOM 1701 N N . LEU A 1 233 ? -3.398 -1.774 5.123 1.00 81.12 233 LEU A N 1
ATOM 1702 C CA . LEU A 1 233 ? -2.148 -2.295 5.666 1.00 81.12 233 LEU A CA 1
ATOM 1703 C C . L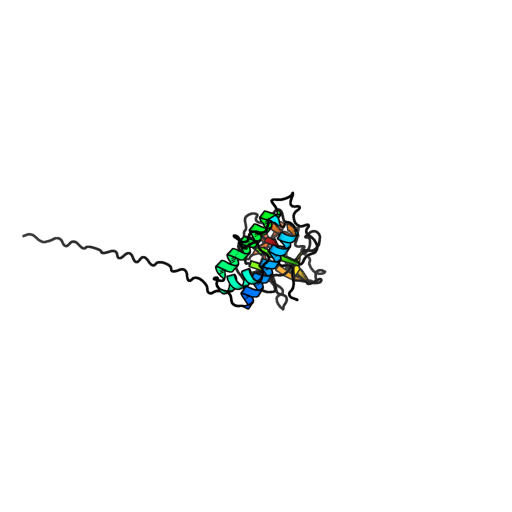EU A 1 233 ? -1.862 -3.688 5.125 1.00 81.12 233 LEU A C 1
ATOM 1705 O O . LEU A 1 233 ? -2.662 -4.599 5.328 1.00 81.12 233 LEU A O 1
ATOM 1709 N N . ASP A 1 234 ? -0.677 -3.864 4.554 1.00 73.19 234 ASP A N 1
ATOM 1710 C CA . ASP A 1 234 ? -0.132 -5.185 4.266 1.00 73.19 234 ASP A CA 1
ATOM 1711 C C . ASP A 1 234 ? 1.198 -5.375 4.994 1.00 73.19 234 ASP A C 1
ATOM 1713 O O . ASP A 1 234 ? 2.167 -4.627 4.808 1.00 73.19 234 ASP A O 1
ATOM 1717 N N . SER A 1 235 ? 1.249 -6.408 5.825 1.00 60.75 235 SER A N 1
ATOM 1718 C CA . SER A 1 235 ? 2.477 -6.857 6.474 1.00 60.75 235 SER A CA 1
ATOM 1719 C C . SER A 1 235 ? 3.330 -7.763 5.582 1.00 60.75 235 SER A C 1
ATOM 1721 O O . SER A 1 235 ? 4.452 -8.081 5.963 1.00 60.75 235 SER A O 1
ATOM 1723 N N . ALA A 1 236 ? 2.836 -8.201 4.420 1.00 52.69 236 ALA A N 1
ATOM 1724 C CA . ALA A 1 236 ? 3.523 -9.180 3.581 1.00 52.69 236 ALA A CA 1
ATOM 1725 C C . ALA A 1 236 ? 4.664 -8.593 2.724 1.00 52.69 236 ALA A C 1
ATOM 1727 O O . ALA A 1 236 ? 5.590 -9.311 2.354 1.00 52.69 236 ALA A O 1
ATOM 1728 N N . VAL A 1 237 ? 4.685 -7.274 2.483 1.00 50.59 237 VAL A N 1
ATOM 1729 C CA . VAL A 1 237 ? 5.768 -6.574 1.742 1.00 50.59 237 VAL A CA 1
ATOM 1730 C C . VAL A 1 237 ? 6.990 -6.264 2.632 1.00 50.59 237 VAL A C 1
ATOM 1732 O O . VAL A 1 237 ? 7.972 -5.642 2.230 1.00 50.59 237 VAL A O 1
ATOM 1735 N N . ALA A 1 238 ? 6.984 -6.746 3.875 1.00 39.69 238 ALA A N 1
ATOM 1736 C CA . ALA A 1 238 ? 7.959 -6.412 4.906 1.00 39.69 238 ALA A CA 1
ATOM 1737 C C . ALA A 1 238 ? 9.351 -7.059 4.780 1.00 39.69 238 ALA A C 1
ATOM 1739 O O . ALA A 1 238 ? 10.153 -6.875 5.697 1.00 39.69 238 ALA A O 1
ATOM 1740 N N . ARG A 1 239 ? 9.690 -7.810 3.721 1.00 35.97 239 ARG A N 1
ATOM 1741 C CA . ARG A 1 239 ? 10.997 -8.498 3.658 1.00 35.97 239 ARG A CA 1
ATOM 1742 C C . ARG A 1 239 ? 12.023 -7.794 2.753 1.00 35.97 239 ARG A C 1
ATOM 1744 O O . ARG A 1 239 ? 11.723 -7.548 1.589 1.00 35.97 239 ARG A O 1
ATOM 1751 N N . PRO A 1 240 ? 13.232 -7.490 3.264 1.00 36.88 240 PRO A N 1
ATOM 1752 C CA . PRO A 1 240 ? 14.349 -7.011 2.456 1.00 36.88 240 PRO A CA 1
ATOM 1753 C C . PRO A 1 240 ? 14.988 -8.148 1.642 1.00 36.88 240 PRO A C 1
ATOM 1755 O O . PRO A 1 240 ? 14.975 -9.309 2.061 1.00 36.88 240 PRO A O 1
ATOM 1758 N N . LEU A 1 241 ? 15.576 -7.781 0.501 1.00 31.11 241 LEU A N 1
ATOM 1759 C CA . LEU A 1 241 ? 16.529 -8.599 -0.250 1.00 31.11 241 LEU A CA 1
ATOM 1760 C C . LEU A 1 241 ? 17.716 -8.954 0.664 1.00 31.11 241 LEU A C 1
ATOM 1762 O O . LEU A 1 241 ? 18.232 -8.078 1.363 1.00 31.11 241 LEU A O 1
ATOM 1766 N N . ARG A 1 242 ? 18.105 -10.233 0.672 1.00 32.16 242 ARG A N 1
ATOM 1767 C CA . ARG A 1 242 ? 19.460 -10.642 1.062 1.00 32.16 242 ARG A CA 1
ATOM 1768 C C . ARG A 1 242 ? 20.383 -10.457 -0.128 1.00 32.16 242 ARG A C 1
ATOM 1770 O O . ARG A 1 242 ? 19.909 -10.744 -1.250 1.00 32.16 242 ARG A O 1
#

Organism: Methylosinus trichosporium (strain ATCC 35070 / NCIMB 11131 / UNIQEM 75 / OB3b) (NCBI:txid595536)